Protein AF-A0A5C3L0K4-F1 (afdb_monomer_lite)

Sequence (265 aa):
MLDCTIPSRMCASTMFTLFGFDDRLPQAEHAFRRHDLRTFVDVILSESQLDTRIALASISLLNRYHLYLNRTMALPDLSHAFFAGFMLAAKIVCPRARVDWRSIGGRVLEGKNVSWLERGFLLDIRWDYDMLEIVQEVWAAYADAKRVKEEAEWEATRRYSKTSSNSSYSCDNMTDDECSQPLQARRPAVPLLHSPLQKSHSAFSRVTSRSSLREAYSRDAPNTDMESIEGCLGLVTSREPQDVPSRTLRKRVSRMFMRGHSQGH

Radius of gyration: 29.63 Å; chains: 1; bounding box: 95×78×61 Å

pLDDT: mean 71.78, std 21.03, range [34.5, 97.62]

Secondary structure (DSSP, 8-state):
---THHHHHHHHHHHHHHTT--TTS-HHHHHHHHHHHHHHHHHHHHHHT--HHHHHHHHHHHHHHHHHH-S---HHHHHHHHHHHHHHHHHHH-TT----HHHHHHHHSTT--HHHHHHHHHHHTTHHHHHHHHHHHHHHHHHHHHHHHHHHHHHHHHHHHHHGGG--------------------PPPPP------------------------S-------------------------TTSPPHHHHHHHHHHHHTTSS---

Structure (mmCIF, N/CA/C/O backbone):
data_AF-A0A5C3L0K4-F1
#
_entry.id   AF-A0A5C3L0K4-F1
#
loop_
_atom_site.group_PDB
_atom_site.id
_atom_site.type_symbol
_atom_site.label_atom_id
_atom_site.label_alt_id
_atom_site.label_comp_id
_atom_site.label_asym_id
_atom_site.label_entity_id
_atom_site.label_seq_id
_atom_site.pdbx_PDB_ins_code
_atom_site.Cartn_x
_atom_site.Cartn_y
_atom_site.Cartn_z
_atom_site.occupancy
_atom_site.B_iso_or_equiv
_atom_site.auth_seq_id
_atom_site.auth_comp_id
_atom_site.auth_asym_id
_atom_site.auth_atom_id
_atom_site.pdbx_PDB_model_num
ATOM 1 N N . MET A 1 1 ? -21.429 5.526 -0.027 1.00 46.72 1 MET A N 1
ATOM 2 C CA . MET A 1 1 ? -20.167 4.928 -0.508 1.00 46.72 1 MET A CA 1
ATOM 3 C C . MET A 1 1 ? -19.210 6.073 -0.759 1.00 46.72 1 MET A C 1
ATOM 5 O O . MET A 1 1 ? -19.522 6.907 -1.595 1.00 46.72 1 MET A O 1
ATOM 9 N N . LEU A 1 2 ? -18.142 6.197 0.031 1.00 51.38 2 LEU A N 1
ATOM 10 C CA . LEU A 1 2 ? -17.075 7.148 -0.287 1.00 51.38 2 LEU A CA 1
ATOM 11 C C . LEU A 1 2 ? -16.371 6.653 -1.550 1.00 51.38 2 LEU A C 1
ATOM 13 O O . LEU A 1 2 ? -16.152 5.452 -1.691 1.00 51.38 2 LEU A O 1
ATOM 17 N N . ASP A 1 3 ? -16.074 7.573 -2.457 1.00 64.75 3 ASP A N 1
ATOM 18 C CA . ASP A 1 3 ? -15.476 7.292 -3.755 1.00 64.75 3 ASP A CA 1
ATOM 19 C C . ASP A 1 3 ? -14.080 6.667 -3.556 1.00 64.75 3 ASP A C 1
ATOM 21 O O . ASP A 1 3 ? -13.106 7.355 -3.240 1.00 64.75 3 ASP A O 1
ATOM 25 N N . CYS A 1 4 ? -13.968 5.340 -3.695 1.00 62.44 4 CYS A N 1
ATOM 26 C CA . CYS A 1 4 ? -12.700 4.601 -3.571 1.00 62.44 4 CYS A CA 1
ATOM 27 C C . CYS A 1 4 ? -11.648 5.036 -4.611 1.00 62.44 4 CYS A C 1
ATOM 29 O O . CYS A 1 4 ? -10.487 4.646 -4.528 1.00 62.44 4 CYS A O 1
ATOM 31 N N . THR A 1 5 ? -12.049 5.869 -5.570 1.00 75.88 5 THR A N 1
ATOM 32 C CA . THR A 1 5 ? -11.264 6.329 -6.712 1.00 75.88 5 THR A CA 1
ATOM 33 C C . THR A 1 5 ? -10.166 7.333 -6.359 1.00 75.88 5 THR A C 1
ATOM 35 O O . THR A 1 5 ? -9.159 7.397 -7.066 1.00 75.88 5 THR A O 1
ATOM 38 N N . ILE A 1 6 ? -10.322 8.119 -5.287 1.00 80.94 6 ILE A N 1
ATOM 39 C CA . ILE A 1 6 ? -9.332 9.144 -4.911 1.00 80.94 6 ILE A CA 1
ATOM 40 C C . ILE A 1 6 ? -8.069 8.505 -4.310 1.00 80.94 6 ILE A C 1
ATOM 42 O O . ILE A 1 6 ? -6.975 8.788 -4.809 1.00 80.94 6 ILE A O 1
ATOM 46 N N . PRO A 1 7 ? -8.163 7.615 -3.299 1.00 77.69 7 PRO A N 1
ATOM 47 C CA . PRO A 1 7 ? -6.976 7.018 -2.694 1.00 77.69 7 PRO A CA 1
ATOM 48 C C . PRO A 1 7 ? -6.173 6.153 -3.666 1.00 77.69 7 PRO A C 1
ATOM 50 O O . PRO A 1 7 ? -4.944 6.204 -3.636 1.00 77.69 7 PRO A O 1
ATOM 53 N N . SER A 1 8 ? -6.832 5.403 -4.557 1.00 83.12 8 SER A N 1
ATOM 54 C CA . SER A 1 8 ? -6.128 4.577 -5.544 1.00 83.12 8 SER A CA 1
ATOM 55 C C . SER A 1 8 ? -5.386 5.415 -6.577 1.00 83.12 8 SER A C 1
ATOM 57 O O . SER A 1 8 ? -4.234 5.120 -6.895 1.00 83.12 8 SER A O 1
ATOM 59 N N . ARG A 1 9 ? -5.985 6.525 -7.029 1.00 85.94 9 ARG A N 1
ATOM 60 C CA . ARG A 1 9 ? -5.316 7.491 -7.909 1.00 85.94 9 ARG A CA 1
ATOM 61 C C . ARG A 1 9 ? -4.102 8.130 -7.238 1.00 85.94 9 ARG A C 1
ATOM 63 O O . ARG A 1 9 ? -3.064 8.254 -7.884 1.00 85.94 9 ARG A O 1
ATOM 70 N N . MET A 1 10 ? -4.222 8.526 -5.969 1.00 86.06 10 MET A N 1
ATOM 71 C CA . MET A 1 10 ? -3.099 9.088 -5.214 1.00 86.06 10 MET A CA 1
ATOM 72 C C . MET A 1 10 ? -1.973 8.067 -5.056 1.00 86.06 10 MET A C 1
ATOM 74 O O . MET A 1 10 ? -0.837 8.379 -5.397 1.00 86.06 10 MET A O 1
ATOM 78 N N . CYS A 1 11 ? -2.287 6.838 -4.633 1.00 85.81 11 CYS A N 1
ATOM 79 C CA . CYS A 1 11 ? -1.285 5.784 -4.471 1.00 85.81 11 CYS A CA 1
ATOM 80 C C . CYS A 1 11 ? -0.557 5.490 -5.781 1.00 85.81 11 CYS A C 1
ATOM 82 O O . CYS A 1 11 ? 0.670 5.526 -5.812 1.00 85.81 11 CYS A O 1
ATOM 84 N N . ALA A 1 12 ? -1.301 5.279 -6.873 1.00 86.50 12 ALA A N 1
ATOM 85 C CA . ALA A 1 12 ? -0.706 5.040 -8.180 1.00 86.50 12 ALA A CA 1
ATOM 86 C C . ALA A 1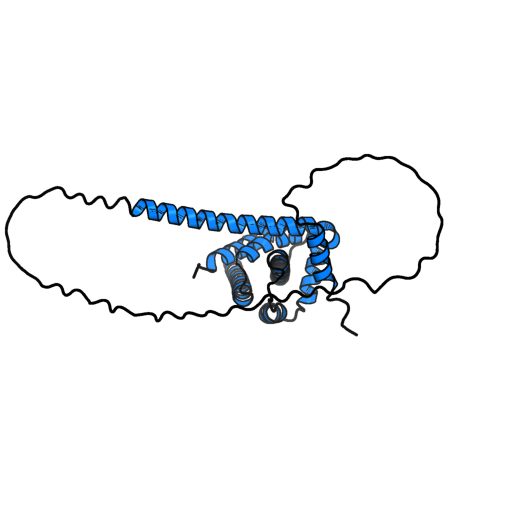 12 ? 0.205 6.207 -8.589 1.00 86.50 12 ALA A C 1
ATOM 88 O O . ALA A 1 12 ? 1.361 5.984 -8.937 1.00 86.50 12 ALA A O 1
ATOM 89 N N . SER A 1 13 ? -0.270 7.453 -8.476 1.00 87.50 13 SER A N 1
ATOM 90 C CA . SER A 1 13 ? 0.523 8.642 -8.814 1.00 87.50 13 SER A CA 1
ATOM 91 C C . SER A 1 13 ? 1.823 8.714 -8.016 1.00 87.50 13 SER A C 1
ATOM 93 O O . SER A 1 13 ? 2.880 8.933 -8.602 1.00 87.50 13 SER A O 1
ATOM 95 N N . THR A 1 14 ? 1.766 8.506 -6.699 1.00 87.62 14 THR A N 1
ATOM 96 C CA . THR A 1 14 ? 2.957 8.557 -5.847 1.00 87.62 14 THR A CA 1
ATOM 97 C C . THR A 1 14 ? 3.942 7.443 -6.183 1.00 87.62 14 THR A C 1
ATOM 99 O O . THR A 1 14 ? 5.143 7.688 -6.188 1.00 87.62 14 THR A O 1
ATOM 102 N N . MET A 1 15 ? 3.467 6.246 -6.533 1.00 85.81 15 MET A N 1
ATOM 103 C CA . MET A 1 15 ? 4.344 5.167 -6.993 1.00 85.81 15 MET A CA 1
ATOM 104 C C . MET A 1 15 ? 5.075 5.530 -8.290 1.00 85.81 15 MET A C 1
ATOM 106 O O . MET A 1 15 ? 6.279 5.313 -8.383 1.00 85.81 15 MET A O 1
ATOM 110 N N . PHE A 1 16 ? 4.393 6.129 -9.273 1.00 85.44 16 PHE A N 1
ATOM 111 C CA . PHE A 1 16 ? 5.064 6.585 -10.498 1.00 85.44 16 PHE A CA 1
ATOM 112 C C . PHE A 1 16 ? 6.149 7.624 -10.202 1.00 85.44 16 PHE A C 1
ATOM 114 O O . PHE A 1 16 ? 7.243 7.532 -10.759 1.00 85.44 16 PHE A O 1
ATOM 121 N N . THR A 1 17 ? 5.865 8.566 -9.298 1.00 88.12 17 THR A N 1
ATOM 122 C CA . THR A 1 17 ? 6.834 9.583 -8.875 1.00 88.12 17 THR A CA 1
ATOM 123 C C . THR A 1 17 ? 8.029 8.968 -8.147 1.00 88.12 17 THR A C 1
ATOM 125 O O . THR A 1 17 ? 9.163 9.303 -8.473 1.00 88.12 17 THR A O 1
ATOM 128 N N . LEU A 1 18 ? 7.797 8.052 -7.200 1.00 85.44 18 LEU A N 1
ATOM 129 C CA . LEU A 1 18 ? 8.864 7.424 -6.411 1.00 85.44 18 LEU A CA 1
ATOM 130 C C . LEU A 1 18 ? 9.825 6.603 -7.269 1.00 85.44 18 LEU A C 1
ATOM 132 O O . LEU A 1 18 ? 11.028 6.649 -7.054 1.00 85.44 18 LEU A O 1
ATOM 136 N N . PHE A 1 19 ? 9.310 5.859 -8.247 1.00 83.81 19 PHE A N 1
ATOM 137 C CA . PHE A 1 19 ? 10.135 4.954 -9.052 1.00 83.81 19 PHE A CA 1
ATOM 138 C C . PHE A 1 19 ? 10.669 5.584 -10.336 1.00 83.81 19 PHE A C 1
ATOM 140 O O . PHE A 1 19 ? 11.206 4.870 -11.181 1.00 83.81 19 PHE A O 1
ATOM 147 N N . GLY A 1 20 ? 10.550 6.909 -10.474 1.00 76.69 20 GLY A N 1
ATOM 148 C CA . GLY A 1 20 ? 11.145 7.642 -11.585 1.00 76.69 20 GLY A CA 1
ATOM 149 C C . GLY A 1 20 ? 10.687 7.106 -12.936 1.00 76.69 20 GLY A C 1
ATOM 150 O O . GLY A 1 20 ? 11.496 7.001 -13.857 1.00 76.69 20 GLY A O 1
ATOM 151 N N . PHE A 1 21 ? 9.408 6.730 -13.055 1.00 75.56 21 PHE A N 1
ATOM 152 C CA . PHE A 1 21 ? 8.797 6.473 -14.356 1.00 75.56 21 PHE A CA 1
ATOM 153 C C . PHE A 1 21 ? 8.704 7.813 -15.084 1.00 75.56 21 PHE A C 1
ATOM 155 O O . PHE A 1 21 ? 7.692 8.508 -15.042 1.00 75.56 21 PHE A O 1
ATOM 162 N N . ASP A 1 22 ? 9.843 8.171 -15.664 1.00 59.97 22 ASP A N 1
ATOM 163 C CA . ASP A 1 22 ? 10.188 9.460 -16.231 1.00 59.97 22 ASP A CA 1
ATOM 164 C C . ASP A 1 22 ? 9.160 9.855 -17.293 1.00 59.97 22 ASP A C 1
ATOM 166 O O . ASP A 1 22 ? 8.797 9.032 -18.138 1.00 59.97 22 ASP A O 1
ATOM 170 N N . ASP A 1 23 ? 8.728 11.118 -17.304 1.00 58.19 23 ASP A N 1
ATOM 171 C CA . ASP A 1 23 ? 7.750 11.681 -18.257 1.00 58.19 23 ASP A CA 1
ATOM 172 C C . ASP A 1 23 ? 8.222 11.603 -19.730 1.00 58.19 23 ASP A C 1
ATOM 174 O O . ASP A 1 23 ? 7.527 12.037 -20.646 1.00 58.19 23 ASP A O 1
ATOM 178 N N . ARG A 1 24 ? 9.405 11.025 -19.970 1.00 60.16 24 ARG A N 1
ATOM 179 C CA . ARG A 1 24 ? 10.024 10.804 -21.278 1.00 60.16 24 ARG A CA 1
ATOM 180 C C . ARG A 1 24 ? 9.480 9.605 -22.057 1.00 60.16 24 ARG A C 1
ATOM 182 O O . ARG A 1 24 ? 9.738 9.538 -23.257 1.00 60.16 24 ARG A O 1
ATOM 189 N N . LEU A 1 25 ? 8.765 8.659 -21.435 1.00 60.91 25 LEU A N 1
ATOM 190 C CA . LEU A 1 25 ? 8.046 7.646 -22.225 1.00 60.91 25 LEU A CA 1
ATOM 191 C C . LEU A 1 25 ? 6.885 8.309 -22.989 1.00 60.91 25 LEU A C 1
ATOM 193 O O . LEU A 1 25 ? 6.310 9.290 -22.509 1.00 60.91 25 LEU A O 1
ATOM 197 N N . PRO A 1 26 ? 6.505 7.782 -24.166 1.00 68.44 26 PRO A N 1
ATOM 198 C CA . PRO A 1 26 ? 5.354 8.284 -24.906 1.00 68.44 26 PRO A CA 1
ATOM 199 C C . PRO A 1 26 ? 4.115 8.357 -24.000 1.00 68.44 26 PRO A C 1
ATOM 201 O O . PRO A 1 26 ? 3.808 7.397 -23.290 1.00 68.44 26 PRO A O 1
ATOM 204 N N . GLN A 1 27 ? 3.374 9.474 -24.041 1.00 65.06 27 GLN A N 1
ATOM 205 C CA . GLN A 1 27 ? 2.196 9.702 -23.181 1.00 65.06 27 GLN A CA 1
ATOM 206 C C . GLN A 1 27 ? 1.193 8.532 -23.197 1.00 65.06 27 GLN A C 1
ATOM 208 O O . GLN A 1 27 ? 0.565 8.249 -22.177 1.00 65.06 27 GLN A O 1
ATOM 213 N N . ALA A 1 28 ? 1.069 7.830 -24.328 1.00 57.38 28 ALA A N 1
ATOM 214 C CA . ALA A 1 28 ? 0.193 6.670 -24.477 1.00 57.38 28 ALA A CA 1
ATOM 215 C C . ALA A 1 28 ? 0.634 5.459 -23.630 1.00 57.38 28 ALA A C 1
ATOM 217 O O . ALA A 1 28 ? -0.205 4.833 -22.982 1.00 57.38 28 ALA A O 1
ATOM 218 N N . GLU A 1 29 ? 1.935 5.155 -23.568 1.00 67.00 29 GLU A N 1
ATOM 219 C CA . GLU A 1 29 ? 2.449 4.047 -22.747 1.00 67.00 29 GLU A CA 1
ATOM 220 C C . GLU A 1 29 ? 2.323 4.351 -21.252 1.00 67.00 29 GLU A C 1
ATOM 222 O O . GLU A 1 29 ? 1.989 3.474 -20.455 1.00 67.00 29 GLU A O 1
ATOM 227 N N . HIS A 1 30 ? 2.528 5.613 -20.869 1.00 61.91 30 HIS A N 1
ATOM 228 C CA . HIS A 1 30 ? 2.320 6.071 -19.496 1.00 61.91 30 HIS A CA 1
ATOM 229 C C . HIS A 1 30 ? 0.865 5.975 -19.059 1.00 61.91 30 HIS A C 1
ATOM 231 O O . HIS A 1 30 ? 0.589 5.526 -17.948 1.00 61.91 30 HIS A O 1
ATOM 237 N N . ALA A 1 31 ? -0.071 6.388 -19.914 1.00 57.97 31 ALA A N 1
ATOM 238 C CA . ALA A 1 31 ? -1.495 6.315 -19.613 1.00 57.97 31 ALA A CA 1
ATOM 239 C C . ALA A 1 31 ? -1.955 4.863 -19.415 1.00 57.97 31 ALA A C 1
ATOM 241 O O . ALA A 1 31 ? -2.666 4.581 -18.450 1.00 57.97 31 ALA A O 1
ATOM 242 N N . PHE A 1 32 ? -1.486 3.949 -20.271 1.00 59.56 32 PHE A N 1
ATOM 243 C CA . PHE A 1 32 ? -1.771 2.520 -20.162 1.00 59.56 32 PHE A CA 1
ATOM 244 C C . PHE A 1 32 ? -1.235 1.939 -18.844 1.00 59.56 32 PHE A C 1
ATOM 246 O O . PHE A 1 32 ? -2.005 1.435 -18.030 1.00 59.56 32 PHE A O 1
ATOM 253 N N . ARG A 1 33 ? 0.055 2.145 -18.544 1.00 72.25 33 ARG A N 1
ATOM 254 C CA . ARG A 1 33 ? 0.672 1.653 -17.297 1.00 72.25 33 ARG A CA 1
ATOM 255 C C . ARG A 1 33 ? 0.027 2.246 -16.042 1.00 72.25 33 ARG A C 1
ATOM 257 O O . ARG A 1 33 ? -0.115 1.558 -15.032 1.00 72.25 33 ARG A O 1
ATOM 264 N N . ARG A 1 34 ? -0.369 3.525 -16.082 1.00 67.81 34 ARG A N 1
ATOM 265 C CA . ARG A 1 34 ? -1.085 4.190 -14.978 1.00 67.81 34 ARG A CA 1
ATOM 266 C C . ARG A 1 34 ? -2.457 3.583 -14.742 1.00 67.81 34 ARG A C 1
ATOM 268 O O . ARG A 1 34 ? -2.853 3.440 -13.585 1.00 67.81 34 ARG A O 1
ATOM 275 N N . HIS A 1 35 ? -3.169 3.238 -15.812 1.00 72.38 35 HIS A N 1
ATOM 276 C CA . HIS A 1 35 ? -4.447 2.555 -15.697 1.00 72.38 35 HIS A CA 1
ATOM 277 C C . HIS A 1 35 ? -4.266 1.176 -15.059 1.00 72.38 35 HIS A C 1
ATOM 279 O O . HIS A 1 35 ? -4.984 0.866 -14.109 1.00 72.38 35 HIS A O 1
ATOM 285 N N . ASP A 1 36 ? -3.277 0.405 -15.505 1.00 85.44 36 ASP A N 1
ATOM 286 C CA . ASP A 1 36 ? -3.019 -0.936 -14.978 1.00 85.44 36 ASP A CA 1
ATOM 287 C C . ASP A 1 36 ? -2.691 -0.905 -13.484 1.00 85.44 36 ASP A C 1
ATOM 289 O O . ASP A 1 36 ? -3.276 -1.651 -12.698 1.00 85.44 36 ASP A O 1
ATOM 293 N N . LEU A 1 37 ? -1.817 0.015 -13.057 1.00 86.88 37 LEU A N 1
ATOM 294 C CA . LEU A 1 37 ? -1.448 0.130 -11.647 1.00 86.88 37 LEU A CA 1
ATOM 295 C C . LEU A 1 37 ? -2.620 0.604 -10.781 1.00 86.88 37 LEU A C 1
ATOM 297 O O . LEU A 1 37 ? -2.802 0.129 -9.663 1.00 86.88 37 LEU A O 1
ATOM 301 N N . ARG A 1 38 ? -3.443 1.526 -11.286 1.00 89.44 38 ARG A N 1
ATOM 302 C CA . ARG A 1 38 ? -4.647 1.962 -10.573 1.00 89.44 38 ARG A CA 1
ATOM 303 C C . ARG A 1 38 ? -5.630 0.808 -10.400 1.00 89.44 38 ARG A C 1
ATOM 305 O O . ARG A 1 38 ? -6.080 0.573 -9.283 1.00 89.44 38 ARG A O 1
ATOM 312 N N . THR A 1 39 ? -5.920 0.078 -11.476 1.00 90.56 39 THR A N 1
ATOM 313 C CA . THR A 1 39 ? -6.798 -1.096 -11.438 1.00 90.56 39 THR A CA 1
ATOM 314 C C . THR A 1 39 ? -6.252 -2.149 -10.479 1.00 90.56 39 THR A C 1
ATOM 316 O O . THR A 1 39 ? -7.007 -2.704 -9.687 1.00 90.56 39 THR A O 1
ATOM 319 N N . PHE A 1 40 ? -4.938 -2.364 -10.467 1.00 90.75 40 PHE A N 1
ATOM 320 C CA . PHE A 1 40 ? -4.273 -3.245 -9.512 1.00 90.75 40 PHE A CA 1
ATOM 321 C C . PHE A 1 40 ? -4.504 -2.820 -8.051 1.00 90.75 40 PHE A C 1
ATOM 323 O O . PHE A 1 40 ? -4.894 -3.646 -7.225 1.00 90.75 40 PHE A O 1
ATOM 330 N N . VAL A 1 41 ? -4.342 -1.531 -7.728 1.00 92.00 41 VAL A N 1
ATOM 331 C CA . VAL A 1 41 ? -4.622 -0.996 -6.382 1.00 92.00 41 VAL A CA 1
ATOM 332 C C . VAL A 1 41 ? -6.104 -1.145 -6.019 1.00 92.00 41 VAL A C 1
ATOM 334 O O . VAL A 1 41 ? -6.420 -1.558 -4.902 1.00 92.00 41 VAL A O 1
ATOM 337 N N . ASP A 1 42 ? -7.013 -0.854 -6.952 1.00 92.00 42 ASP A N 1
ATOM 338 C CA . ASP A 1 42 ? -8.461 -0.984 -6.748 1.00 92.00 42 ASP A CA 1
ATOM 339 C C . ASP A 1 42 ? -8.865 -2.444 -6.459 1.00 92.00 42 ASP A C 1
ATOM 341 O O . ASP A 1 42 ? -9.660 -2.703 -5.549 1.00 92.00 42 ASP A O 1
ATOM 345 N N . VAL A 1 43 ? -8.277 -3.417 -7.166 1.00 92.88 43 VAL A N 1
ATOM 346 C CA . VAL A 1 43 ? -8.496 -4.852 -6.909 1.00 92.88 43 VAL A CA 1
ATOM 347 C C . VAL A 1 43 ? -7.990 -5.237 -5.518 1.00 92.88 43 VAL A C 1
ATOM 349 O O . VAL A 1 43 ? -8.711 -5.874 -4.757 1.00 92.88 43 VAL A O 1
ATOM 352 N N . ILE A 1 44 ? -6.787 -4.810 -5.125 1.00 94.62 44 ILE A N 1
ATOM 353 C CA . ILE A 1 44 ? -6.249 -5.122 -3.790 1.00 94.62 44 ILE A CA 1
ATOM 354 C C . ILE A 1 44 ? -7.139 -4.541 -2.683 1.00 94.62 44 ILE A C 1
ATOM 356 O O . ILE A 1 44 ? -7.431 -5.224 -1.699 1.00 94.62 44 ILE A O 1
ATOM 360 N N . LEU A 1 45 ? -7.584 -3.292 -2.827 1.00 93.94 45 LEU A N 1
ATOM 361 C CA . LEU A 1 45 ? -8.428 -2.622 -1.837 1.00 93.94 45 LEU A CA 1
ATOM 362 C C . LEU A 1 45 ? -9.809 -3.274 -1.714 1.00 93.94 45 LEU A C 1
ATOM 364 O O . LEU A 1 45 ? -10.260 -3.540 -0.600 1.00 93.94 45 LEU A O 1
ATOM 368 N N . SER A 1 46 ? -10.460 -3.558 -2.844 1.00 94.06 46 SER A N 1
ATOM 369 C CA . SER A 1 46 ? -11.788 -4.184 -2.862 1.00 94.06 46 SER A CA 1
ATOM 370 C C . SER A 1 46 ? -11.767 -5.597 -2.277 1.00 94.06 46 SER A C 1
ATOM 372 O O . SER A 1 46 ? -12.618 -5.936 -1.456 1.00 94.06 46 SER A O 1
ATOM 374 N N . GLU A 1 47 ? -10.758 -6.394 -2.621 1.00 94.88 47 GLU A N 1
ATOM 375 C CA . GLU A 1 47 ? -10.654 -7.788 -2.187 1.00 94.88 47 GLU A CA 1
ATOM 376 C C . GLU A 1 47 ? -10.169 -7.941 -0.745 1.00 94.88 47 GLU A C 1
ATOM 378 O O . GLU A 1 47 ? -10.587 -8.856 -0.036 1.00 94.88 47 GLU A O 1
ATOM 383 N N . SER A 1 48 ? -9.298 -7.044 -0.277 1.00 95.56 48 SER A N 1
ATOM 384 C CA . SER A 1 48 ? -8.826 -7.077 1.112 1.00 95.56 48 SER A CA 1
ATOM 385 C C . SER A 1 48 ? -9.850 -6.523 2.106 1.00 95.56 48 SER A C 1
ATOM 387 O O . SER A 1 48 ? -9.741 -6.810 3.299 1.00 95.56 48 SER A O 1
ATOM 389 N N . GLN A 1 49 ? -10.831 -5.740 1.632 1.00 94.88 49 GLN A N 1
ATOM 390 C CA . GLN A 1 49 ? -11.806 -5.005 2.455 1.00 94.88 49 GLN A CA 1
ATOM 391 C C . GLN A 1 49 ? -11.138 -4.134 3.530 1.00 94.88 49 GLN A C 1
ATOM 393 O O . GLN A 1 49 ? -11.700 -3.866 4.595 1.00 94.88 49 GLN A O 1
ATOM 398 N N . LEU A 1 50 ? -9.900 -3.721 3.266 1.00 93.06 50 LEU A N 1
ATOM 399 C CA . LEU A 1 50 ? -9.114 -2.916 4.175 1.00 93.06 50 LEU A CA 1
ATOM 400 C C . LEU A 1 50 ? -9.348 -1.430 3.942 1.00 93.06 50 LEU A C 1
ATOM 402 O O . LEU A 1 50 ? -9.826 -0.981 2.901 1.00 93.06 50 LEU A O 1
ATOM 406 N N . ASP A 1 51 ? -8.968 -0.652 4.947 1.00 91.25 51 ASP A N 1
ATOM 407 C CA . ASP A 1 51 ? -9.039 0.792 4.868 1.00 91.25 51 ASP A CA 1
ATOM 408 C C . ASP A 1 51 ? -8.082 1.334 3.798 1.00 91.25 51 ASP A C 1
ATOM 410 O O . ASP A 1 51 ? -6.897 0.997 3.778 1.00 91.25 51 ASP A O 1
ATOM 414 N N . THR A 1 52 ? -8.567 2.240 2.949 1.00 90.12 52 THR A N 1
ATOM 415 C CA . THR A 1 52 ? -7.763 2.890 1.906 1.00 90.12 52 THR A CA 1
ATOM 416 C C . THR A 1 52 ? -6.550 3.638 2.464 1.00 90.12 52 THR A C 1
ATOM 418 O O . THR A 1 52 ? -5.558 3.821 1.765 1.00 90.12 52 THR A O 1
ATOM 421 N N . ARG A 1 53 ? -6.584 4.044 3.739 1.00 90.38 53 ARG A N 1
ATOM 422 C CA . ARG A 1 53 ? -5.450 4.659 4.448 1.00 90.38 53 ARG A CA 1
ATOM 423 C C . ARG A 1 53 ? -4.260 3.708 4.597 1.00 90.38 53 ARG A C 1
ATOM 425 O O . ARG A 1 53 ? -3.128 4.171 4.686 1.00 90.38 53 ARG A O 1
ATOM 432 N N . ILE A 1 54 ? -4.488 2.394 4.573 1.00 93.38 54 ILE A N 1
ATOM 433 C CA . ILE A 1 54 ? -3.410 1.394 4.566 1.00 93.38 54 ILE A CA 1
ATOM 434 C C . ILE A 1 54 ? -2.632 1.453 3.247 1.00 93.38 54 ILE A C 1
ATOM 436 O O . ILE A 1 54 ? -1.415 1.288 3.262 1.00 93.38 54 ILE A O 1
ATOM 440 N N . ALA A 1 55 ? -3.290 1.780 2.127 1.00 92.00 55 ALA A N 1
ATOM 441 C CA . ALA A 1 55 ? -2.593 1.989 0.858 1.00 92.00 55 ALA A CA 1
ATOM 442 C C . ALA A 1 55 ? -1.631 3.175 0.943 1.00 92.00 55 ALA A C 1
ATOM 444 O O . ALA A 1 55 ? -0.479 3.055 0.539 1.00 92.00 55 ALA A O 1
ATOM 445 N N . LEU A 1 56 ? -2.050 4.278 1.566 1.00 88.75 56 LEU A N 1
ATOM 446 C CA . LEU A 1 56 ? -1.172 5.427 1.794 1.00 88.75 56 LEU A CA 1
ATOM 447 C C . LEU A 1 56 ? -0.018 5.079 2.742 1.00 88.75 56 LEU A C 1
ATOM 449 O O . LEU A 1 56 ? 1.125 5.424 2.464 1.00 88.75 56 LEU A O 1
ATOM 453 N N . ALA A 1 57 ? -0.284 4.327 3.812 1.00 91.50 57 ALA A N 1
ATOM 454 C CA . ALA A 1 57 ? 0.767 3.873 4.721 1.00 91.50 57 ALA A CA 1
ATOM 455 C C . ALA A 1 57 ? 1.768 2.920 4.036 1.00 91.50 57 ALA A C 1
ATOM 457 O O . ALA A 1 57 ? 2.944 2.912 4.376 1.00 91.50 57 ALA A O 1
ATOM 458 N N . SER A 1 58 ? 1.340 2.150 3.032 1.00 95.75 58 SER A N 1
ATOM 459 C CA . SER A 1 58 ? 2.242 1.284 2.260 1.00 95.75 58 SER A CA 1
ATOM 460 C C . SER A 1 58 ? 3.255 2.058 1.406 1.00 95.75 58 SER A C 1
ATOM 462 O O . SER A 1 58 ? 4.321 1.532 1.089 1.00 95.75 58 SER A O 1
ATOM 464 N N . ILE A 1 59 ? 2.973 3.327 1.087 1.00 93.56 59 ILE A N 1
ATOM 465 C CA . ILE A 1 59 ? 3.889 4.192 0.335 1.00 93.56 59 ILE A CA 1
ATOM 466 C C . ILE A 1 59 ? 5.165 4.465 1.138 1.00 93.56 59 ILE A C 1
ATOM 468 O O . ILE A 1 59 ? 6.240 4.515 0.545 1.00 93.56 59 ILE A O 1
ATOM 472 N N . SER A 1 60 ? 5.095 4.594 2.471 1.00 93.62 60 SER A N 1
ATOM 473 C CA . SER A 1 60 ? 6.304 4.804 3.285 1.00 93.62 60 SER A CA 1
ATOM 474 C C . SER A 1 60 ? 7.242 3.595 3.218 1.00 93.62 60 SER A C 1
ATOM 476 O O . SER A 1 60 ? 8.451 3.755 3.056 1.00 93.62 60 SER A O 1
ATOM 478 N N . LEU A 1 61 ? 6.678 2.381 3.223 1.00 95.00 61 LEU A N 1
ATOM 479 C CA . LEU A 1 61 ? 7.431 1.143 3.021 1.00 95.00 61 LEU A CA 1
ATOM 480 C C . LEU A 1 61 ? 8.058 1.076 1.631 1.00 95.00 61 LEU A C 1
ATOM 482 O O . LEU A 1 61 ? 9.205 0.660 1.503 1.00 95.00 61 LEU A O 1
ATOM 486 N N . LEU A 1 62 ? 7.335 1.505 0.596 1.00 94.50 62 LEU A N 1
ATOM 487 C CA . LEU A 1 62 ? 7.872 1.569 -0.761 1.00 94.50 62 LEU A CA 1
ATOM 488 C C . LEU A 1 62 ? 8.970 2.614 -0.927 1.00 94.50 62 LEU A C 1
ATOM 490 O O . LEU A 1 62 ? 9.931 2.365 -1.648 1.00 94.50 62 LEU A O 1
ATOM 494 N N . ASN A 1 63 ? 8.854 3.759 -0.260 1.00 92.50 63 ASN A N 1
ATOM 495 C CA . ASN A 1 63 ? 9.910 4.761 -0.254 1.00 92.50 63 ASN A CA 1
ATOM 496 C C . ASN A 1 63 ? 11.181 4.187 0.386 1.00 92.50 63 ASN A C 1
ATOM 498 O O . ASN A 1 63 ? 12.258 4.269 -0.196 1.00 92.50 63 ASN A O 1
ATOM 502 N N . ARG A 1 64 ? 11.048 3.508 1.533 1.00 92.62 64 ARG A N 1
ATOM 503 C CA . ARG A 1 64 ? 12.169 2.804 2.169 1.00 92.62 64 ARG A CA 1
ATOM 504 C C . ARG A 1 64 ? 12.754 1.723 1.253 1.00 92.62 64 ARG A C 1
ATOM 506 O O . ARG A 1 64 ? 13.967 1.646 1.097 1.00 92.62 64 ARG A O 1
ATOM 513 N N . TYR A 1 65 ? 11.898 0.931 0.610 1.00 93.62 65 TYR A N 1
ATOM 514 C CA . TYR A 1 65 ? 12.308 -0.070 -0.375 1.00 93.62 65 TYR A CA 1
ATOM 515 C C . TYR A 1 65 ? 13.131 0.554 -1.510 1.00 93.62 65 TYR A C 1
ATOM 517 O O . TYR A 1 65 ? 14.208 0.062 -1.835 1.00 93.62 65 TYR A O 1
ATOM 525 N N . HIS A 1 66 ? 12.665 1.674 -2.069 1.00 91.38 66 HIS A N 1
ATOM 526 C CA . HIS A 1 66 ? 13.359 2.403 -3.126 1.00 91.38 66 HIS A CA 1
ATOM 527 C C . HIS A 1 66 ? 14.742 2.904 -2.682 1.00 91.38 66 HIS A C 1
ATOM 529 O O . HIS A 1 66 ? 15.712 2.734 -3.420 1.00 91.38 66 HIS A O 1
ATOM 535 N N . LEU A 1 67 ? 14.847 3.446 -1.463 1.00 90.19 67 LEU A N 1
ATOM 536 C CA . LEU A 1 67 ? 16.106 3.946 -0.902 1.00 90.19 67 LEU A CA 1
ATOM 537 C C . LEU A 1 67 ? 17.174 2.853 -0.741 1.00 90.19 67 LEU A C 1
ATOM 539 O O . LEU A 1 67 ? 18.356 3.141 -0.905 1.00 90.19 67 LEU A O 1
ATOM 543 N N . TYR A 1 68 ? 16.789 1.611 -0.434 1.00 89.94 68 TYR A N 1
ATOM 544 C CA . TYR A 1 68 ? 17.755 0.518 -0.258 1.00 89.94 68 TYR A CA 1
ATOM 545 C C . TYR A 1 68 ? 18.085 -0.238 -1.542 1.00 89.94 68 TYR A C 1
ATOM 547 O O . TYR A 1 68 ? 19.176 -0.796 -1.657 1.00 89.94 68 TYR A O 1
ATOM 555 N N . LEU A 1 69 ? 17.175 -0.262 -2.518 1.00 86.31 69 LEU A N 1
ATOM 556 C CA . LEU A 1 69 ? 17.364 -1.054 -3.730 1.00 86.31 69 LEU A CA 1
ATOM 557 C C . LEU A 1 69 ? 18.495 -0.517 -4.627 1.00 86.31 69 LEU A C 1
ATOM 559 O O . LEU A 1 69 ? 19.061 -1.291 -5.397 1.00 86.31 69 LEU A O 1
ATOM 563 N N . ASN A 1 70 ? 18.807 0.787 -4.557 1.00 80.75 70 ASN A N 1
ATOM 564 C CA . ASN A 1 70 ? 19.849 1.468 -5.348 1.00 80.75 70 ASN A CA 1
ATOM 565 C C . ASN A 1 70 ? 19.849 1.116 -6.857 1.00 80.75 70 ASN A C 1
ATOM 567 O O . ASN A 1 70 ? 20.890 1.152 -7.513 1.00 80.75 70 ASN A O 1
ATOM 571 N N . ARG A 1 71 ? 18.694 0.753 -7.429 1.00 80.06 71 ARG A N 1
ATOM 572 C CA . ARG A 1 71 ? 18.551 0.363 -8.842 1.00 80.06 71 ARG A CA 1
ATOM 573 C C . ARG A 1 71 ? 17.188 0.759 -9.395 1.00 80.06 71 ARG A C 1
ATOM 575 O O . ARG A 1 71 ? 16.210 0.868 -8.653 1.00 80.06 71 ARG A O 1
ATOM 582 N N . THR A 1 72 ? 17.121 0.919 -10.713 1.00 79.44 72 THR A N 1
ATOM 583 C CA . THR A 1 72 ? 15.859 1.081 -11.440 1.00 79.44 72 THR A CA 1
ATOM 584 C C . THR A 1 72 ? 15.055 -0.216 -11.393 1.00 79.44 72 THR A C 1
ATOM 586 O O . THR A 1 72 ? 15.608 -1.317 -11.412 1.00 79.44 72 THR A O 1
ATOM 589 N N . MET A 1 73 ? 13.734 -0.089 -11.292 1.00 80.69 73 MET A N 1
ATOM 590 C CA . MET A 1 73 ? 12.833 -1.220 -11.096 1.00 80.69 73 MET A CA 1
ATOM 591 C C . MET A 1 73 ? 11.966 -1.429 -12.330 1.00 80.69 73 MET A C 1
ATOM 593 O O . MET A 1 73 ? 11.403 -0.477 -12.872 1.00 80.69 73 MET A O 1
ATOM 597 N N . ALA A 1 74 ? 11.839 -2.680 -12.770 1.00 81.50 74 ALA A N 1
ATOM 598 C CA . ALA A 1 74 ? 10.884 -3.026 -13.810 1.00 81.50 74 ALA A CA 1
ATOM 599 C C . ALA A 1 74 ? 9.448 -2.929 -13.265 1.00 81.50 74 ALA A C 1
ATOM 601 O O . ALA A 1 74 ? 9.198 -3.164 -12.083 1.00 81.50 74 ALA A O 1
ATOM 602 N N . LEU A 1 75 ? 8.478 -2.623 -14.131 1.00 76.12 75 LEU A N 1
ATOM 603 C CA . LEU A 1 75 ? 7.073 -2.479 -13.726 1.00 76.12 75 LEU A CA 1
ATOM 604 C C . LEU A 1 75 ? 6.498 -3.724 -13.009 1.00 76.12 75 LEU A C 1
ATOM 606 O O . LEU A 1 75 ? 5.836 -3.540 -11.989 1.00 76.12 75 LEU A O 1
ATOM 610 N N . PRO A 1 76 ? 6.765 -4.975 -13.445 1.00 82.25 76 PRO A N 1
ATOM 611 C CA . PRO A 1 76 ? 6.297 -6.153 -12.712 1.00 82.25 76 PRO A CA 1
ATOM 612 C C . PRO A 1 76 ? 6.849 -6.208 -11.286 1.00 82.25 76 PRO A C 1
ATOM 614 O O . PRO A 1 76 ? 6.140 -6.579 -10.355 1.00 82.25 76 PRO A O 1
ATOM 617 N N . ASP A 1 77 ? 8.105 -5.809 -11.091 1.00 88.56 77 ASP A N 1
ATOM 618 C CA . ASP A 1 77 ? 8.736 -5.781 -9.772 1.00 88.56 77 ASP A CA 1
ATOM 619 C C . ASP A 1 77 ? 8.139 -4.690 -8.883 1.00 88.56 77 ASP A C 1
ATOM 621 O O . ASP A 1 77 ? 7.993 -4.909 -7.682 1.00 88.56 77 ASP A O 1
ATOM 625 N N . LEU A 1 78 ? 7.682 -3.577 -9.467 1.00 89.25 78 LEU A N 1
ATOM 626 C CA . LEU A 1 78 ? 6.948 -2.547 -8.736 1.00 89.25 78 LEU A CA 1
ATOM 627 C C . LEU A 1 78 ? 5.603 -3.064 -8.213 1.00 89.25 78 LEU A C 1
ATOM 629 O O . LEU A 1 78 ? 5.284 -2.854 -7.042 1.00 89.25 78 LEU A O 1
ATOM 633 N N . SER A 1 79 ? 4.826 -3.769 -9.038 1.00 91.25 79 SER A N 1
ATOM 634 C CA . SER A 1 79 ? 3.558 -4.370 -8.597 1.00 91.25 79 SER A CA 1
ATOM 635 C C . SER A 1 79 ? 3.785 -5.390 -7.476 1.00 91.25 79 SER A C 1
ATOM 637 O O . SER A 1 79 ? 3.067 -5.386 -6.474 1.00 91.25 79 SER A O 1
ATOM 639 N N . HIS A 1 80 ? 4.832 -6.215 -7.589 1.00 93.31 80 HIS A N 1
ATOM 640 C CA . HIS A 1 80 ? 5.240 -7.144 -6.532 1.00 93.31 80 HIS A CA 1
ATOM 641 C C . HIS A 1 80 ? 5.627 -6.420 -5.234 1.00 93.31 80 HIS A C 1
ATOM 643 O O . HIS A 1 80 ? 5.150 -6.793 -4.160 1.00 93.31 80 HIS A O 1
ATOM 649 N N . ALA A 1 81 ? 6.465 -5.384 -5.330 1.00 94.25 81 ALA A N 1
ATOM 650 C CA . ALA A 1 81 ? 6.915 -4.600 -4.187 1.00 94.25 81 ALA A CA 1
ATOM 651 C C . ALA A 1 81 ? 5.742 -3.892 -3.501 1.00 94.25 81 ALA A C 1
ATOM 653 O O . ALA A 1 81 ? 5.639 -3.922 -2.277 1.00 94.25 81 ALA A O 1
ATOM 654 N N . PHE A 1 82 ? 4.813 -3.314 -4.271 1.00 94.81 82 PHE A N 1
ATOM 655 C CA . PHE A 1 82 ? 3.617 -2.685 -3.711 1.00 94.81 82 PHE A CA 1
ATOM 656 C C . PHE A 1 82 ? 2.732 -3.688 -3.001 1.00 94.81 82 PHE A C 1
ATOM 658 O O . PHE A 1 82 ? 2.311 -3.429 -1.881 1.00 94.81 82 PHE A O 1
ATOM 665 N N . PHE A 1 83 ? 2.465 -4.842 -3.612 1.00 96.19 83 PHE A N 1
ATOM 666 C CA . PHE A 1 83 ? 1.644 -5.866 -2.977 1.00 96.19 83 PHE A CA 1
ATOM 667 C C . PHE A 1 83 ? 2.242 -6.322 -1.640 1.00 96.19 83 PHE A C 1
ATOM 669 O O . PHE A 1 83 ? 1.530 -6.414 -0.637 1.00 96.19 83 PHE A O 1
ATOM 676 N N . ALA A 1 84 ? 3.557 -6.556 -1.604 1.00 96.94 84 ALA A N 1
ATOM 677 C CA . ALA A 1 84 ? 4.260 -6.939 -0.385 1.00 96.94 84 ALA A CA 1
ATOM 678 C C . ALA A 1 84 ? 4.248 -5.817 0.669 1.00 96.94 84 ALA A C 1
ATOM 680 O O . ALA A 1 84 ? 3.921 -6.073 1.831 1.00 96.94 84 ALA A O 1
ATOM 681 N N . GLY A 1 85 ? 4.515 -4.573 0.263 1.00 96.94 85 GLY A N 1
ATOM 682 C CA . GLY A 1 85 ? 4.439 -3.398 1.130 1.00 96.94 85 GLY A CA 1
ATOM 683 C C . GLY A 1 85 ? 3.033 -3.168 1.688 1.00 96.94 85 GLY A C 1
ATOM 684 O O . GLY A 1 85 ? 2.872 -2.938 2.884 1.00 96.94 85 GLY A O 1
ATOM 685 N N . PHE A 1 86 ? 1.996 -3.310 0.864 1.00 96.75 86 PHE A N 1
ATOM 686 C CA . PHE A 1 86 ? 0.599 -3.179 1.275 1.00 96.75 86 PHE A CA 1
ATOM 687 C C . PHE A 1 86 ? 0.202 -4.248 2.293 1.00 96.75 86 PHE A C 1
ATOM 689 O O . PHE A 1 86 ? -0.362 -3.933 3.343 1.00 96.75 86 PHE A O 1
ATOM 696 N N . MET A 1 87 ? 0.551 -5.508 2.029 1.00 97.62 87 MET A N 1
ATOM 697 C CA . MET A 1 87 ? 0.329 -6.607 2.966 1.00 97.62 87 MET A CA 1
ATOM 698 C C . MET A 1 87 ? 1.043 -6.365 4.303 1.00 97.62 87 MET A C 1
ATOM 700 O O . MET A 1 87 ? 0.455 -6.592 5.364 1.00 97.62 87 MET A O 1
ATOM 704 N N . LEU A 1 88 ? 2.292 -5.896 4.276 1.00 97.44 88 LEU A N 1
ATOM 705 C CA . LEU A 1 88 ? 3.050 -5.609 5.490 1.00 97.44 88 LEU A CA 1
ATOM 706 C C . LEU A 1 88 ? 2.436 -4.440 6.276 1.00 97.44 88 LEU A C 1
ATOM 708 O O . LEU A 1 88 ? 2.203 -4.573 7.479 1.00 97.44 88 LEU A O 1
ATOM 712 N N . ALA A 1 89 ? 2.087 -3.338 5.605 1.00 97.19 89 ALA A N 1
ATOM 713 C CA . ALA A 1 89 ? 1.387 -2.209 6.217 1.00 97.19 89 ALA A CA 1
ATOM 714 C C . ALA A 1 89 ? 0.069 -2.652 6.868 1.00 97.19 89 ALA A C 1
ATOM 716 O O . ALA A 1 89 ? -0.214 -2.299 8.014 1.00 97.19 89 ALA A O 1
ATOM 717 N N . ALA A 1 90 ? -0.704 -3.504 6.189 1.00 97.31 90 ALA A N 1
ATOM 718 C CA . ALA A 1 90 ? -1.935 -4.068 6.727 1.00 97.31 90 ALA A CA 1
ATOM 719 C C . ALA A 1 90 ? -1.701 -4.891 8.000 1.00 97.31 90 ALA A C 1
ATOM 721 O O . ALA A 1 90 ? -2.454 -4.757 8.963 1.00 97.31 90 ALA A O 1
ATOM 722 N N . LYS A 1 91 ? -0.645 -5.712 8.045 1.00 96.38 91 LYS A N 1
ATOM 723 C CA . LYS A 1 91 ? -0.290 -6.495 9.240 1.00 96.38 91 LYS A CA 1
ATOM 724 C C . LYS A 1 91 ? 0.168 -5.612 10.405 1.00 96.38 91 LYS A C 1
ATOM 726 O O . LYS A 1 91 ? -0.087 -5.966 11.556 1.00 96.38 91 LYS A O 1
ATOM 731 N N . ILE A 1 92 ? 0.807 -4.476 10.126 1.00 95.50 92 ILE A N 1
ATOM 732 C CA . ILE A 1 92 ? 1.251 -3.508 11.142 1.00 95.50 92 ILE A CA 1
ATOM 733 C C . ILE A 1 92 ? 0.063 -2.728 11.722 1.00 95.50 92 ILE A C 1
ATOM 735 O O . ILE A 1 92 ? -0.080 -2.646 12.944 1.00 95.50 92 ILE A O 1
ATOM 739 N N . VAL A 1 93 ? -0.792 -2.171 10.859 1.00 95.19 93 VAL A N 1
ATOM 740 C CA . VAL A 1 93 ? -1.917 -1.304 11.255 1.00 95.19 93 VAL A CA 1
ATOM 741 C C . VAL A 1 93 ? -3.107 -2.125 11.761 1.00 95.19 93 VAL A C 1
ATOM 743 O O . VAL A 1 93 ? -3.741 -1.784 12.760 1.00 95.19 93 VAL A O 1
ATOM 746 N N . CYS A 1 94 ? -3.405 -3.243 11.099 1.00 95.44 94 CYS A N 1
ATOM 747 C CA . CYS A 1 94 ? -4.552 -4.104 11.374 1.00 95.44 94 CYS A CA 1
ATOM 748 C C . CYS A 1 94 ? -4.125 -5.563 11.637 1.00 95.44 94 CYS A C 1
ATOM 750 O O . CYS A 1 94 ? -4.570 -6.472 10.938 1.00 95.44 94 CYS A O 1
ATOM 752 N N . PRO A 1 95 ? -3.353 -5.854 12.704 1.00 93.19 95 PRO A N 1
ATOM 753 C CA . PRO A 1 95 ? -2.806 -7.194 12.972 1.00 93.19 95 PRO A CA 1
ATOM 754 C C . PRO A 1 95 ? -3.860 -8.290 13.210 1.00 93.19 95 PRO A C 1
ATOM 756 O O . PRO A 1 95 ? -3.530 -9.471 13.282 1.00 93.19 95 PRO A O 1
ATOM 759 N N . ARG A 1 96 ? -5.129 -7.910 13.401 1.00 92.94 96 ARG A N 1
ATOM 760 C CA . ARG A 1 96 ? -6.257 -8.836 13.583 1.00 92.94 96 ARG A CA 1
ATOM 761 C C . ARG A 1 96 ? -7.051 -9.081 12.301 1.00 92.94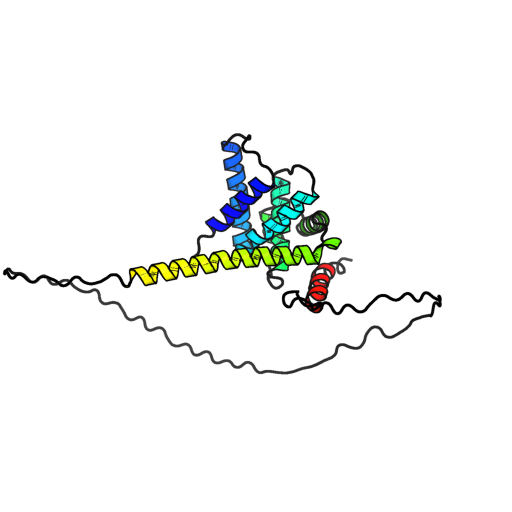 96 ARG A C 1
ATOM 763 O O . ARG A 1 96 ? -7.921 -9.950 12.314 1.00 92.94 96 ARG A O 1
ATOM 770 N N . ALA A 1 97 ? -6.793 -8.321 11.237 1.00 92.75 97 ALA A N 1
ATOM 771 C CA . ALA A 1 97 ? -7.467 -8.510 9.964 1.00 92.75 97 ALA A CA 1
ATOM 772 C C . ALA A 1 97 ? -7.073 -9.869 9.375 1.00 92.75 97 ALA A C 1
ATOM 774 O O . ALA A 1 97 ? -5.895 -10.219 9.302 1.00 92.75 97 ALA A O 1
ATOM 775 N N . ARG A 1 98 ? -8.078 -10.650 8.978 1.00 93.81 98 ARG A N 1
ATOM 776 C CA . ARG A 1 98 ? -7.889 -11.940 8.314 1.00 93.81 98 ARG A CA 1
ATOM 777 C C . ARG A 1 98 ? -8.098 -11.737 6.824 1.00 93.81 98 ARG A C 1
ATOM 779 O O . ARG A 1 98 ? -9.214 -11.865 6.341 1.00 93.81 98 ARG A O 1
ATOM 786 N N . VAL A 1 99 ? -7.027 -11.378 6.131 1.00 96.19 99 VAL A N 1
ATOM 787 C CA . VAL A 1 99 ? -7.033 -11.209 4.676 1.00 96.19 99 VAL A CA 1
ATOM 788 C C . VAL A 1 99 ? -6.399 -12.441 4.041 1.00 96.19 99 VAL A C 1
ATOM 790 O O . VAL A 1 99 ? -5.307 -12.853 4.442 1.00 96.19 99 VAL A O 1
ATOM 793 N N . ASP A 1 100 ? -7.077 -13.032 3.057 1.00 96.19 100 ASP A N 1
ATOM 794 C CA . ASP A 1 100 ? -6.536 -14.144 2.274 1.00 96.19 100 ASP A CA 1
ATOM 795 C C . ASP A 1 100 ? -5.585 -13.625 1.187 1.00 96.19 100 ASP A C 1
ATOM 797 O O . ASP A 1 100 ? -5.901 -13.556 -0.002 1.00 96.19 100 ASP A O 1
ATOM 801 N N . TRP A 1 101 ? -4.382 -13.247 1.618 1.00 95.94 101 TRP A N 1
ATOM 802 C CA . TRP A 1 101 ? -3.348 -12.717 0.732 1.00 95.94 101 TRP A CA 1
ATOM 803 C C . TRP A 1 101 ? -2.956 -13.688 -0.381 1.00 95.94 101 TRP A C 1
ATOM 805 O O . TRP A 1 101 ? -2.534 -13.239 -1.442 1.00 95.94 101 TRP A O 1
ATOM 815 N N . ARG A 1 102 ? -3.105 -15.005 -0.171 1.00 95.06 102 ARG A N 1
ATOM 816 C CA . ARG A 1 102 ? -2.796 -16.011 -1.193 1.00 95.06 102 ARG A CA 1
ATOM 817 C C . ARG A 1 102 ? -3.803 -15.944 -2.338 1.00 95.06 102 ARG A C 1
ATOM 819 O O . ARG A 1 102 ? -3.385 -15.946 -3.490 1.00 95.06 102 ARG A O 1
ATOM 826 N N . SER A 1 103 ? -5.093 -15.842 -2.023 1.00 94.12 103 SER A N 1
ATOM 827 C CA . SER A 1 103 ? -6.153 -15.688 -3.027 1.00 94.12 103 SER A CA 1
ATOM 828 C C . SER A 1 103 ? -6.046 -14.365 -3.794 1.00 94.12 103 SER A C 1
ATOM 830 O O . SER A 1 103 ? -6.141 -14.349 -5.021 1.00 94.12 103 SER A O 1
ATOM 832 N N . ILE A 1 104 ? -5.791 -13.247 -3.100 1.00 94.44 104 ILE A N 1
ATOM 833 C CA . ILE A 1 104 ? -5.605 -11.941 -3.761 1.00 94.44 104 ILE A CA 1
ATOM 834 C C . ILE A 1 104 ? -4.353 -11.972 -4.647 1.00 94.44 104 ILE A C 1
ATOM 836 O O . ILE A 1 104 ? -4.428 -11.644 -5.828 1.00 94.44 104 ILE A O 1
ATOM 840 N N . GLY A 1 105 ? -3.224 -12.437 -4.101 1.00 92.56 105 GLY A N 1
ATOM 841 C CA . GLY A 1 105 ? -1.959 -12.556 -4.822 1.00 92.56 105 GLY A CA 1
ATOM 842 C C . GLY A 1 105 ? -2.071 -13.438 -6.063 1.00 92.56 105 GLY A C 1
ATOM 843 O O . GLY A 1 105 ? -1.619 -13.033 -7.121 1.00 92.56 105 GLY A O 1
ATOM 844 N N . GLY A 1 106 ? -2.750 -14.586 -5.978 1.00 90.00 106 GLY A N 1
ATOM 845 C CA . GLY A 1 106 ? -2.935 -15.485 -7.123 1.00 90.00 106 GLY A CA 1
ATOM 846 C C . GLY A 1 106 ? -3.755 -14.893 -8.274 1.00 90.00 106 GLY A C 1
ATOM 847 O O . GLY A 1 106 ? -3.623 -15.357 -9.402 1.00 90.00 106 GLY A O 1
ATOM 848 N N . ARG A 1 107 ? -4.578 -13.870 -8.012 1.00 88.25 107 ARG A N 1
ATOM 849 C CA . ARG A 1 107 ? -5.339 -13.156 -9.050 1.00 88.25 107 ARG A CA 1
ATOM 850 C C . ARG A 1 107 ? -4.569 -12.005 -9.677 1.00 88.25 107 ARG A C 1
ATOM 852 O O . ARG A 1 107 ? -4.782 -11.711 -10.845 1.00 88.25 107 ARG A O 1
ATOM 859 N N . VAL A 1 108 ? -3.729 -11.334 -8.892 1.00 88.94 108 VAL A N 1
ATOM 860 C CA . VAL A 1 108 ? -3.070 -10.087 -9.311 1.00 88.94 108 VAL A CA 1
ATOM 861 C C . VAL A 1 108 ? -1.594 -10.258 -9.667 1.00 88.94 108 VAL A C 1
ATOM 863 O O . VAL A 1 108 ? -1.033 -9.402 -10.341 1.00 88.94 108 VAL A O 1
ATOM 866 N N . LEU A 1 109 ? -0.956 -11.340 -9.218 1.00 86.94 109 LEU A N 1
ATOM 867 C CA . LEU A 1 109 ? 0.465 -11.626 -9.397 1.00 86.94 109 LEU A CA 1
ATOM 868 C C . LEU A 1 109 ? 0.618 -13.030 -9.984 1.00 86.94 109 LEU A C 1
ATOM 870 O O . LEU A 1 109 ? 0.571 -14.036 -9.274 1.00 86.94 109 LEU A O 1
ATOM 874 N N . GLU A 1 110 ? 0.793 -13.105 -11.298 1.00 82.19 110 GLU A N 1
ATOM 875 C CA . GLU A 1 110 ? 0.929 -14.374 -12.009 1.00 82.19 110 GLU A CA 1
ATOM 876 C C . GLU A 1 110 ? 2.141 -15.175 -11.498 1.00 82.19 110 GLU A C 1
ATOM 878 O O . GLU A 1 110 ? 3.288 -14.727 -11.542 1.00 82.19 110 GLU A O 1
ATOM 883 N N . GLY A 1 111 ? 1.889 -16.386 -10.991 1.00 72.19 111 GLY A N 1
ATOM 884 C CA . GLY A 1 111 ? 2.923 -17.398 -10.748 1.00 72.19 111 GLY A CA 1
ATOM 885 C C . GLY A 1 111 ? 3.870 -17.166 -9.563 1.00 72.19 111 GLY A C 1
ATOM 886 O O . GLY A 1 111 ? 4.738 -18.010 -9.329 1.00 72.19 111 GLY A O 1
ATOM 887 N N . LYS A 1 112 ? 3.730 -16.085 -8.781 1.00 78.44 112 LYS A N 1
ATOM 888 C CA . LYS A 1 112 ? 4.605 -15.839 -7.619 1.00 78.44 112 LYS A CA 1
ATOM 889 C C . LYS A 1 112 ? 3.992 -16.285 -6.295 1.00 78.44 112 LYS A C 1
ATOM 891 O O . LYS A 1 112 ? 2.835 -16.033 -5.973 1.00 78.44 112 LYS A O 1
ATOM 896 N N . ASN A 1 113 ? 4.825 -16.918 -5.472 1.00 91.56 113 ASN A N 1
ATOM 897 C CA . ASN A 1 113 ? 4.453 -17.307 -4.121 1.00 91.56 113 ASN A CA 1
ATOM 898 C C . ASN A 1 113 ? 4.439 -16.073 -3.200 1.00 91.56 113 ASN A C 1
ATOM 900 O O . ASN A 1 113 ? 5.474 -15.454 -2.954 1.00 91.56 113 ASN A O 1
ATOM 904 N N . VAL A 1 114 ? 3.265 -15.749 -2.655 1.00 93.94 114 VAL A N 1
ATOM 905 C CA . VAL A 1 114 ? 3.049 -14.603 -1.753 1.00 93.94 114 VAL A CA 1
ATOM 906 C C . VAL A 1 114 ? 3.986 -14.614 -0.542 1.00 93.94 114 VAL A C 1
ATOM 908 O O . VAL A 1 114 ? 4.484 -13.563 -0.146 1.00 93.94 114 VAL A O 1
ATOM 911 N N . SER A 1 115 ? 4.288 -15.787 0.020 1.00 93.50 115 SER A N 1
ATOM 912 C CA . SER A 1 115 ? 5.211 -15.902 1.155 1.00 93.50 115 SER A CA 1
ATOM 913 C C . SER A 1 115 ? 6.648 -15.540 0.776 1.00 93.50 115 SER A C 1
ATOM 915 O O . SER A 1 115 ? 7.368 -14.961 1.586 1.00 93.50 115 SER A O 1
ATOM 917 N N . TRP A 1 116 ? 7.065 -15.843 -0.456 1.00 94.25 116 TRP A N 1
ATOM 918 C CA . TRP A 1 116 ? 8.374 -15.434 -0.969 1.00 94.25 116 TRP A CA 1
ATOM 919 C C . TRP A 1 116 ? 8.447 -13.929 -1.209 1.00 94.25 116 TRP A C 1
ATOM 921 O O . TRP A 1 116 ? 9.453 -13.316 -0.865 1.00 94.25 116 TRP A O 1
ATOM 931 N N . LEU A 1 117 ? 7.377 -13.334 -1.743 1.00 94.56 117 LEU A N 1
ATOM 932 C CA . LEU A 1 117 ? 7.288 -11.885 -1.933 1.00 94.56 117 LEU A CA 1
ATOM 933 C C . LEU A 1 117 ? 7.370 -11.130 -0.609 1.00 94.56 117 LEU A C 1
ATOM 935 O O . LEU A 1 117 ? 8.139 -10.182 -0.498 1.00 94.56 117 LEU A O 1
ATOM 939 N N . GLU A 1 118 ? 6.627 -11.582 0.403 1.00 95.62 118 GLU A N 1
ATOM 940 C CA . GLU A 1 118 ? 6.698 -10.998 1.743 1.00 95.62 118 GLU A CA 1
ATOM 941 C C . GLU A 1 118 ? 8.118 -11.049 2.298 1.00 95.62 118 GLU A C 1
ATOM 943 O O . GLU A 1 118 ? 8.651 -10.046 2.767 1.00 95.62 118 GLU A O 1
ATOM 948 N N . ARG A 1 119 ? 8.738 -12.230 2.231 1.00 94.75 119 ARG A N 1
ATOM 949 C CA . ARG A 1 119 ? 10.068 -12.448 2.791 1.00 94.75 119 ARG A CA 1
ATOM 950 C C . ARG A 1 119 ? 11.126 -11.614 2.082 1.00 94.75 119 ARG A C 1
ATOM 952 O O . ARG A 1 119 ? 11.937 -10.992 2.756 1.00 94.75 119 ARG A O 1
ATOM 959 N N . GLY A 1 120 ? 11.108 -11.597 0.750 1.00 94.81 120 GLY A N 1
ATOM 960 C CA . GLY A 1 120 ? 12.026 -10.783 -0.045 1.00 94.81 120 GLY A CA 1
ATOM 961 C C . GLY A 1 120 ? 11.893 -9.305 0.302 1.00 94.81 120 GLY A C 1
ATOM 962 O O . GLY A 1 120 ? 12.883 -8.656 0.612 1.00 94.81 120 GLY A O 1
ATOM 963 N N . PHE A 1 121 ? 10.658 -8.807 0.385 1.00 96.00 121 PHE A N 1
ATOM 964 C CA . PHE A 1 121 ? 10.407 -7.415 0.740 1.00 96.00 121 PHE A CA 1
ATOM 965 C C . PHE A 1 121 ? 10.912 -7.057 2.145 1.00 96.00 121 PHE A C 1
ATOM 967 O O . PHE A 1 121 ? 11.532 -6.013 2.314 1.00 96.00 121 PHE A O 1
ATOM 974 N N . LEU A 1 122 ? 10.697 -7.922 3.146 1.00 96.00 122 LEU A N 1
ATOM 975 C CA . LEU A 1 122 ? 11.202 -7.713 4.511 1.00 96.00 122 LEU A CA 1
ATOM 976 C C . LEU A 1 122 ? 12.733 -7.614 4.563 1.00 96.00 122 LEU A C 1
ATOM 978 O O . LEU A 1 122 ? 13.266 -6.785 5.301 1.00 96.00 122 LEU A O 1
ATOM 982 N N . LEU A 1 123 ? 13.428 -8.444 3.782 1.00 94.00 123 LEU A N 1
ATOM 983 C CA . LEU A 1 123 ? 14.887 -8.398 3.673 1.00 94.00 123 LEU A CA 1
ATOM 984 C C . LEU A 1 123 ? 15.347 -7.095 3.012 1.00 94.00 123 LEU A C 1
ATOM 986 O O . LEU A 1 123 ? 16.223 -6.415 3.545 1.00 94.00 123 LEU A O 1
ATOM 990 N N . ASP A 1 124 ? 14.713 -6.720 1.904 1.00 94.44 124 ASP A N 1
ATOM 991 C CA . ASP A 1 124 ? 15.067 -5.533 1.124 1.00 94.44 124 ASP A CA 1
ATOM 992 C C . ASP A 1 124 ? 14.850 -4.223 1.910 1.00 94.44 124 ASP A C 1
ATOM 994 O O . ASP A 1 124 ? 15.625 -3.281 1.761 1.00 94.44 124 ASP A O 1
ATOM 998 N N . ILE A 1 125 ? 13.847 -4.157 2.798 1.00 94.75 125 ILE A N 1
ATOM 999 C CA . ILE A 1 125 ? 13.636 -2.998 3.691 1.00 94.75 125 ILE A CA 1
ATOM 1000 C C . ILE A 1 125 ? 14.436 -3.070 4.998 1.00 94.75 125 ILE A C 1
ATOM 1002 O O . ILE A 1 125 ? 14.205 -2.253 5.888 1.00 94.75 125 ILE A O 1
ATOM 1006 N N . ARG A 1 126 ? 15.335 -4.055 5.142 1.00 93.62 126 ARG A N 1
ATOM 1007 C CA . ARG A 1 126 ? 16.158 -4.281 6.342 1.00 93.62 126 ARG A CA 1
ATOM 1008 C C . ARG A 1 126 ? 15.343 -4.422 7.630 1.00 93.62 126 ARG A C 1
ATOM 1010 O O . ARG A 1 126 ? 15.748 -3.937 8.687 1.00 93.62 126 ARG A O 1
ATOM 1017 N N . TRP A 1 127 ? 14.217 -5.134 7.559 1.00 92.69 127 TRP A N 1
ATOM 1018 C CA . TRP A 1 127 ? 13.293 -5.293 8.684 1.00 92.69 127 TRP A CA 1
ATOM 1019 C C . TRP A 1 127 ? 13.981 -5.731 9.982 1.00 92.69 127 TRP A C 1
ATOM 1021 O O . TRP A 1 127 ? 13.660 -5.211 11.043 1.00 92.69 127 TRP A O 1
ATOM 1031 N N . ASP A 1 128 ? 14.959 -6.634 9.912 1.00 88.69 128 ASP A N 1
ATOM 1032 C CA . ASP A 1 128 ? 15.651 -7.147 11.101 1.00 88.69 128 ASP A CA 1
ATOM 1033 C C . ASP A 1 128 ? 16.427 -6.074 11.883 1.00 88.69 128 ASP A C 1
ATOM 1035 O O . ASP A 1 128 ? 16.601 -6.210 13.095 1.00 88.69 128 ASP A O 1
ATOM 1039 N N . TYR A 1 129 ? 16.857 -5.003 11.213 1.00 89.44 129 TYR A N 1
ATOM 1040 C CA . TYR A 1 129 ? 17.578 -3.890 11.831 1.00 89.44 129 TYR A CA 1
ATOM 1041 C C . TYR A 1 129 ? 16.620 -2.775 12.255 1.00 89.44 129 TYR A C 1
ATOM 1043 O O . TYR A 1 129 ? 16.685 -2.304 13.390 1.00 89.44 129 TYR A O 1
ATOM 1051 N N . ASP A 1 130 ? 15.670 -2.435 11.382 1.00 89.94 130 ASP A N 1
ATOM 1052 C CA . ASP A 1 130 ? 14.908 -1.188 11.491 1.00 89.94 130 ASP A CA 1
ATOM 1053 C C . ASP A 1 130 ? 13.429 -1.428 11.850 1.00 89.94 130 ASP A C 1
ATOM 1055 O O . ASP A 1 130 ? 12.598 -0.533 11.721 1.00 89.94 130 ASP A O 1
ATOM 1059 N N . MET A 1 131 ? 13.057 -2.627 12.328 1.00 91.88 131 MET A N 1
ATOM 1060 C CA . MET A 1 131 ? 11.655 -3.019 12.577 1.00 91.88 131 MET A CA 1
ATOM 1061 C C . MET A 1 131 ? 10.852 -1.975 13.359 1.00 91.88 131 MET A C 1
ATOM 1063 O O . MET A 1 131 ? 9.707 -1.686 13.016 1.00 91.88 131 MET A O 1
ATOM 1067 N N . LEU A 1 132 ? 11.425 -1.418 14.430 1.00 91.38 132 LEU A N 1
ATOM 1068 C CA . LEU A 1 132 ? 10.715 -0.442 15.258 1.00 91.38 132 LEU A CA 1
ATOM 1069 C C . LEU A 1 132 ? 10.488 0.880 14.529 1.00 91.38 132 LEU A C 1
ATOM 1071 O O . LEU A 1 132 ? 9.398 1.438 14.646 1.00 91.38 132 LEU A O 1
ATOM 1075 N N . GLU A 1 133 ? 11.479 1.341 13.774 1.00 92.88 133 GLU A N 1
ATOM 1076 C CA . GLU A 1 133 ? 11.391 2.557 12.965 1.00 92.88 133 GLU A CA 1
ATOM 1077 C C . GLU A 1 133 ? 10.363 2.370 11.851 1.00 92.88 133 GLU A C 1
ATOM 1079 O O . GLU A 1 133 ? 9.457 3.185 11.698 1.00 92.88 133 GLU A O 1
ATOM 1084 N N . ILE A 1 134 ? 10.407 1.223 11.168 1.00 91.75 134 ILE A N 1
ATOM 1085 C CA . ILE A 1 134 ? 9.436 0.852 10.138 1.00 91.75 134 ILE A CA 1
ATOM 1086 C C . ILE A 1 134 ? 8.012 0.858 10.702 1.00 91.75 134 ILE A C 1
ATOM 1088 O O . ILE A 1 134 ? 7.101 1.432 10.105 1.00 91.75 134 ILE A O 1
ATOM 1092 N N . VAL A 1 135 ? 7.797 0.239 11.867 1.00 92.69 135 VAL A N 1
ATOM 1093 C CA . VAL A 1 135 ? 6.477 0.220 12.512 1.00 92.69 135 VAL A CA 1
ATOM 1094 C C . VAL A 1 135 ? 6.019 1.636 12.865 1.00 92.69 135 VAL A C 1
ATOM 1096 O O . VAL A 1 135 ? 4.857 1.962 12.626 1.00 92.69 135 VAL A O 1
ATOM 1099 N N . GLN A 1 136 ? 6.901 2.471 13.420 1.00 92.56 136 GLN A N 1
ATOM 1100 C CA . GLN A 1 136 ? 6.575 3.854 13.772 1.00 92.56 136 GLN A CA 1
ATOM 1101 C C . GLN A 1 136 ? 6.217 4.687 12.540 1.00 92.56 136 GLN A C 1
ATOM 1103 O O . GLN A 1 136 ? 5.198 5.373 12.555 1.00 92.56 136 GLN A O 1
ATOM 1108 N N . GLU A 1 137 ? 6.984 4.580 11.459 1.00 91.31 137 GLU A N 1
ATOM 1109 C CA . GLU A 1 137 ? 6.722 5.290 10.206 1.00 91.31 137 GLU A CA 1
ATOM 1110 C C . GLU A 1 137 ? 5.398 4.885 9.565 1.00 91.31 137 GLU A C 1
ATOM 1112 O O . GLU A 1 137 ? 4.632 5.743 9.128 1.00 91.31 137 GLU A O 1
ATOM 1117 N N . VAL A 1 138 ? 5.094 3.586 9.526 1.00 92.69 138 VAL A N 1
ATOM 1118 C CA . VAL A 1 138 ? 3.819 3.089 8.991 1.00 92.69 138 VAL A CA 1
ATOM 1119 C C . VAL A 1 138 ? 2.645 3.596 9.829 1.00 92.69 138 VAL A C 1
ATOM 1121 O O . VAL A 1 138 ? 1.629 4.019 9.274 1.00 92.69 138 VAL A O 1
ATOM 1124 N N . TRP A 1 139 ? 2.773 3.600 11.160 1.00 93.19 139 TRP A N 1
ATOM 1125 C CA . TRP A 1 139 ? 1.742 4.145 12.046 1.00 93.19 139 TRP A CA 1
ATOM 1126 C C . TRP A 1 139 ? 1.571 5.656 11.893 1.00 93.19 139 TRP A C 1
ATOM 1128 O O . TRP A 1 139 ? 0.431 6.120 11.847 1.00 93.19 139 TRP A O 1
ATOM 1138 N N . ALA A 1 140 ? 2.666 6.410 11.777 1.00 92.00 140 ALA A N 1
ATOM 1139 C CA . ALA A 1 140 ? 2.633 7.852 11.550 1.00 92.00 140 ALA A CA 1
ATOM 1140 C C . ALA A 1 140 ? 1.946 8.183 10.217 1.00 92.00 140 ALA A C 1
ATOM 1142 O O . ALA A 1 140 ? 0.977 8.940 10.200 1.00 92.00 140 ALA A O 1
ATOM 1143 N N . ALA A 1 141 ? 2.345 7.518 9.127 1.00 90.00 141 ALA A N 1
ATOM 1144 C CA . ALA A 1 141 ? 1.734 7.695 7.810 1.00 90.00 141 ALA A CA 1
ATOM 1145 C C . ALA A 1 141 ? 0.231 7.361 7.814 1.00 90.00 141 ALA A C 1
ATOM 1147 O O . ALA A 1 141 ? -0.580 8.073 7.217 1.00 90.00 141 ALA A O 1
ATOM 1148 N N . TYR A 1 142 ? -0.166 6.302 8.526 1.00 91.44 142 TYR A N 1
ATOM 1149 C CA . TYR A 1 142 ? -1.576 5.953 8.691 1.00 91.44 142 TYR A CA 1
ATOM 1150 C C . TYR A 1 142 ? -2.352 6.998 9.511 1.00 91.44 142 TYR A C 1
ATOM 1152 O O . TYR A 1 142 ? -3.480 7.351 9.156 1.00 91.44 142 TYR A O 1
ATOM 1160 N N . ALA A 1 143 ? -1.768 7.499 10.603 1.00 90.44 143 ALA A N 1
ATOM 1161 C CA . ALA A 1 143 ? -2.376 8.523 11.448 1.00 90.44 143 ALA A CA 1
ATOM 1162 C C . ALA A 1 143 ? -2.569 9.843 10.687 1.00 90.44 143 ALA A C 1
ATOM 1164 O O . ALA A 1 143 ? -3.652 10.429 10.750 1.00 90.44 143 ALA A O 1
ATOM 1165 N N . ASP A 1 144 ? -1.578 10.258 9.898 1.00 89.19 144 ASP A N 1
ATOM 1166 C CA . ASP A 1 144 ? -1.669 11.440 9.040 1.00 89.19 144 ASP A CA 1
ATOM 1167 C C . ASP A 1 144 ? -2.769 11.283 7.986 1.00 89.19 144 ASP A C 1
ATOM 1169 O O . ASP A 1 144 ? -3.637 12.150 7.854 1.00 89.19 144 ASP A O 1
ATOM 1173 N N . ALA A 1 145 ? -2.812 10.135 7.301 1.00 86.81 145 ALA A N 1
ATOM 1174 C CA . ALA A 1 145 ? -3.865 9.821 6.336 1.00 86.81 145 ALA A CA 1
ATOM 1175 C C . ALA A 1 145 ? -5.266 9.817 6.976 1.00 86.81 145 ALA A C 1
ATOM 1177 O O . ALA A 1 145 ? -6.257 10.192 6.345 1.00 86.81 145 ALA A O 1
ATOM 1178 N N . LYS A 1 146 ? -5.367 9.401 8.243 1.00 89.00 146 LYS A N 1
ATOM 1179 C CA . LYS A 1 146 ? -6.609 9.460 9.017 1.00 89.00 146 LYS A CA 1
ATOM 1180 C C . LYS A 1 146 ? -7.010 10.896 9.356 1.00 89.00 146 LYS A C 1
ATOM 1182 O O . LYS A 1 146 ? -8.176 11.229 9.151 1.00 89.00 146 LYS A O 1
ATOM 1187 N N . ARG A 1 147 ? -6.073 11.733 9.807 1.00 88.44 147 ARG A N 1
ATOM 1188 C CA . ARG A 1 147 ? -6.341 13.128 10.185 1.00 88.44 147 ARG A CA 1
ATOM 1189 C C . ARG A 1 147 ? -6.848 13.961 9.008 1.00 88.44 147 ARG A C 1
ATOM 1191 O O . ARG A 1 147 ? -7.831 14.674 9.164 1.00 88.44 147 ARG A O 1
ATOM 1198 N N . VAL A 1 148 ? -6.239 13.820 7.826 1.00 84.00 148 VAL A N 1
A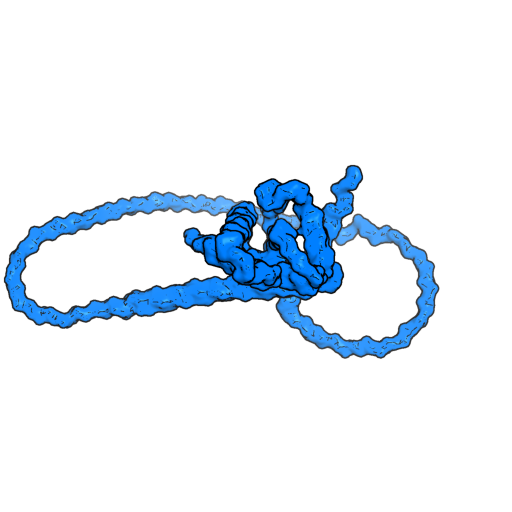TOM 1199 C CA . VAL A 1 148 ? -6.645 14.560 6.610 1.00 84.00 148 VAL A CA 1
ATOM 1200 C C . VAL A 1 148 ? -8.120 14.321 6.270 1.00 84.00 148 VAL A C 1
ATOM 1202 O O . VAL A 1 148 ? -8.833 15.242 5.875 1.00 84.00 148 VAL A O 1
ATOM 1205 N N . LYS A 1 149 ? -8.603 13.088 6.453 1.00 81.75 149 LYS A N 1
ATOM 1206 C CA . LYS A 1 149 ? -10.006 12.745 6.207 1.00 81.75 149 LYS A CA 1
ATOM 1207 C C . LYS A 1 149 ? -10.941 13.374 7.241 1.00 81.75 149 LYS A C 1
ATOM 1209 O O . LYS A 1 149 ? -11.961 13.939 6.861 1.00 81.75 149 LYS A O 1
ATOM 1214 N N . GLU A 1 150 ? -10.593 13.283 8.521 1.00 85.50 150 GLU A N 1
ATOM 1215 C CA . GLU A 1 150 ? -11.401 13.853 9.608 1.00 85.50 150 GLU A CA 1
ATOM 1216 C C . GLU A 1 150 ? -11.504 15.382 9.485 1.00 85.50 150 GLU A C 1
ATOM 1218 O O . GLU A 1 150 ? -12.580 15.947 9.670 1.00 85.50 150 GLU A O 1
ATOM 1223 N N . GLU A 1 151 ? -10.419 16.049 9.087 1.00 86.56 151 GLU A N 1
ATOM 1224 C CA . GLU A 1 151 ? -10.406 17.491 8.824 1.00 86.56 151 GLU A CA 1
ATOM 1225 C C . GLU A 1 151 ? -11.288 17.871 7.624 1.00 86.56 151 GLU A C 1
ATOM 1227 O O . GLU A 1 151 ? -12.075 18.816 7.709 1.00 86.56 151 GLU A O 1
ATOM 1232 N N . ALA A 1 152 ? -11.231 17.101 6.532 1.00 83.88 152 ALA A N 1
ATOM 1233 C CA . ALA A 1 152 ? -12.083 17.317 5.363 1.00 83.88 152 ALA A CA 1
ATOM 1234 C C . ALA A 1 152 ? -13.579 17.120 5.679 1.00 83.88 152 ALA A C 1
ATOM 1236 O O . ALA A 1 152 ? -14.417 17.910 5.239 1.00 83.88 152 ALA A O 1
ATOM 1237 N N . GLU A 1 153 ? -13.924 16.093 6.462 1.00 85.88 153 GLU A N 1
ATOM 1238 C CA . GLU A 1 153 ? -15.299 15.832 6.908 1.00 85.88 153 GLU A CA 1
ATOM 1239 C C . GLU A 1 153 ? -15.810 16.928 7.856 1.00 85.88 153 GLU A C 1
ATOM 1241 O O . GLU A 1 153 ? -16.954 17.387 7.741 1.00 85.88 153 GLU A O 1
ATOM 1246 N N . TRP A 1 154 ? -14.956 17.398 8.765 1.00 85.69 154 TRP A N 1
ATOM 1247 C CA . TRP A 1 154 ? -15.292 18.485 9.677 1.00 85.69 154 TRP A CA 1
ATOM 1248 C C . TRP A 1 154 ? -15.502 19.816 8.941 1.00 85.69 154 TRP A C 1
ATOM 1250 O O . TRP A 1 154 ? -16.489 20.512 9.194 1.00 85.69 154 TRP A O 1
ATOM 1260 N N . GLU A 1 155 ? -14.640 20.149 7.980 1.00 85.81 155 GLU A N 1
ATOM 1261 C CA . GLU A 1 155 ? -14.777 21.358 7.162 1.00 85.81 155 GLU A CA 1
ATOM 1262 C C . GLU A 1 155 ? -16.026 21.297 6.266 1.00 85.81 155 GLU A C 1
ATOM 1264 O O . GLU A 1 155 ? -16.749 22.289 6.139 1.00 85.81 155 GLU A O 1
ATOM 1269 N N . ALA A 1 156 ? -16.356 20.126 5.709 1.00 84.50 156 ALA A N 1
ATOM 1270 C CA . ALA A 1 156 ? -17.611 19.929 4.985 1.00 84.50 156 ALA A CA 1
ATOM 1271 C C . ALA A 1 156 ? -18.825 20.190 5.894 1.00 84.50 156 ALA A C 1
ATOM 1273 O O . ALA A 1 156 ? -19.708 20.973 5.538 1.00 84.50 156 ALA A O 1
ATOM 1274 N N . THR A 1 157 ? -18.834 19.613 7.099 1.00 83.19 157 THR A N 1
ATOM 1275 C CA . THR A 1 157 ? -19.912 19.806 8.086 1.00 83.19 157 THR A CA 1
ATOM 1276 C C . THR A 1 157 ? -20.060 21.280 8.470 1.00 83.19 157 THR A C 1
ATOM 1278 O O . THR A 1 157 ? -21.168 21.816 8.500 1.00 83.19 157 THR A O 1
ATOM 1281 N N . ARG A 1 158 ? -18.943 21.985 8.681 1.00 84.56 158 ARG A N 1
ATOM 1282 C CA . ARG A 1 158 ? -18.932 23.423 8.978 1.00 84.56 158 ARG A CA 1
ATOM 1283 C C . ARG A 1 158 ? -19.547 24.263 7.852 1.00 84.56 158 ARG A C 1
ATOM 1285 O O . ARG A 1 158 ? -20.243 25.238 8.141 1.00 84.56 158 ARG A O 1
ATOM 1292 N N . ARG A 1 159 ? -19.309 23.918 6.582 1.00 76.31 159 ARG A N 1
ATOM 1293 C CA . ARG A 1 159 ? -19.893 24.629 5.425 1.00 76.31 159 ARG A CA 1
ATOM 1294 C C . ARG A 1 159 ? -21.400 24.410 5.304 1.00 76.31 159 ARG A C 1
ATOM 1296 O O . ARG A 1 159 ? -22.122 25.363 5.009 1.00 76.31 159 ARG A O 1
ATOM 1303 N N . TYR A 1 160 ? -21.887 23.206 5.596 1.00 73.88 160 TYR A N 1
ATOM 1304 C CA . TYR A 1 160 ? -23.328 22.938 5.636 1.00 73.88 160 TYR A CA 1
ATOM 1305 C C . TYR A 1 160 ? -24.029 23.721 6.758 1.00 73.88 160 TYR A C 1
ATOM 1307 O O . TYR A 1 160 ? -25.059 24.344 6.512 1.00 73.88 160 TYR A O 1
ATOM 1315 N N . SER A 1 161 ? -23.430 23.823 7.949 1.00 75.00 161 SER A N 1
ATOM 1316 C CA . SER A 1 161 ? -23.995 24.635 9.044 1.00 75.00 161 SER A CA 1
ATOM 1317 C C . SER A 1 161 ? -23.999 26.144 8.766 1.00 75.00 161 SER A C 1
ATOM 1319 O O . SER A 1 161 ? -24.787 26.877 9.356 1.00 75.00 161 SER A O 1
ATOM 1321 N N . LYS A 1 162 ? -23.124 26.639 7.878 1.00 68.25 162 LYS A N 1
ATOM 1322 C CA . LYS A 1 162 ? -23.126 28.051 7.451 1.00 68.25 162 LYS A CA 1
ATOM 1323 C C . LYS A 1 162 ? -24.176 28.356 6.381 1.00 68.25 162 LYS A C 1
ATOM 1325 O O . LYS A 1 162 ? -24.613 29.496 6.283 1.00 68.25 162 LYS A O 1
ATOM 1330 N N . THR A 1 163 ? -24.584 27.368 5.586 1.00 60.19 163 THR A N 1
ATOM 1331 C CA . THR A 1 163 ? -25.564 27.559 4.503 1.00 60.19 163 THR A CA 1
ATOM 1332 C C . THR A 1 163 ? -27.011 27.404 4.973 1.00 60.19 163 THR A C 1
ATOM 1334 O O . THR A 1 163 ? -27.893 28.016 4.378 1.00 60.19 163 THR A O 1
ATOM 1337 N N . SER A 1 164 ? -27.270 26.696 6.081 1.00 58.94 164 SER A N 1
ATOM 1338 C CA . SER A 1 164 ? -28.617 26.614 6.672 1.00 58.94 164 SER A CA 1
ATOM 1339 C C . SER A 1 164 ? -29.061 27.889 7.402 1.00 58.94 164 SER A C 1
ATOM 1341 O O . SER A 1 164 ? -30.259 28.111 7.553 1.00 58.94 164 SER A O 1
ATOM 1343 N N . SER A 1 165 ? -28.126 28.754 7.810 1.00 58.19 165 SER A N 1
ATOM 1344 C CA . SER A 1 165 ? -28.429 29.982 8.567 1.00 58.19 165 SER A CA 1
ATOM 1345 C C . SER A 1 165 ? -28.663 31.227 7.700 1.00 58.19 165 SER A C 1
ATOM 1347 O O . SER A 1 165 ? -29.038 32.263 8.235 1.00 58.19 165 SER A O 1
ATOM 1349 N N . ASN A 1 166 ? -28.479 31.140 6.375 1.00 55.72 166 ASN A N 1
ATOM 1350 C CA . ASN A 1 166 ? -28.658 32.273 5.454 1.00 55.72 166 ASN A CA 1
ATOM 1351 C C . ASN A 1 166 ? -29.966 32.237 4.649 1.00 55.72 166 ASN A C 1
ATOM 1353 O O . ASN A 1 166 ? -30.169 33.076 3.775 1.00 55.72 166 ASN A O 1
ATOM 1357 N N . SER A 1 167 ? -30.899 31.344 4.988 1.00 51.19 167 SER A N 1
ATOM 1358 C CA . SER A 1 167 ? -32.306 31.512 4.609 1.00 51.19 167 SER A CA 1
ATOM 1359 C C . SER A 1 167 ? -32.967 32.547 5.529 1.00 51.19 167 SER A C 1
ATOM 1361 O O . SER A 1 167 ? -33.922 32.247 6.246 1.00 51.19 167 SER A O 1
ATOM 1363 N N . SER A 1 168 ? -32.449 33.777 5.526 1.00 54.88 168 SER A N 1
ATOM 1364 C CA . SER A 1 168 ? -33.220 34.918 6.002 1.00 54.88 168 SER A CA 1
ATOM 1365 C C . SER A 1 168 ? -34.277 35.168 4.936 1.00 54.88 168 SER A C 1
ATOM 1367 O O . SER A 1 168 ? -33.993 35.737 3.883 1.00 54.88 168 SER A O 1
ATOM 1369 N N . TYR A 1 169 ? -35.478 34.645 5.179 1.00 55.28 169 TYR A N 1
ATOM 1370 C CA . TYR A 1 169 ? -36.682 35.076 4.490 1.00 55.28 169 TYR A CA 1
ATOM 1371 C C . TYR A 1 169 ? -36.741 36.603 4.599 1.00 55.28 169 TYR A C 1
ATOM 1373 O O . TYR A 1 169 ? -37.030 37.146 5.663 1.00 55.28 169 TYR A O 1
ATOM 1381 N N . SER A 1 170 ? -36.415 37.294 3.508 1.00 47.59 170 SER A N 1
ATOM 1382 C CA . SER A 1 170 ? -36.729 38.708 3.344 1.00 47.59 170 SER A CA 1
ATOM 1383 C C . SER A 1 170 ? -38.229 38.803 3.083 1.00 47.59 170 SER A C 1
ATOM 1385 O O . SER A 1 170 ? -38.675 38.871 1.940 1.00 47.59 170 SER A O 1
ATOM 1387 N N . CYS A 1 171 ? -39.010 38.719 4.155 1.00 51.56 171 CYS A N 1
ATOM 1388 C CA . CYS A 1 171 ? -40.421 39.069 4.167 1.00 51.56 171 CYS A CA 1
ATOM 1389 C C . CYS A 1 171 ? -40.537 40.592 4.259 1.00 51.56 171 CYS A C 1
ATOM 1391 O O . CYS A 1 171 ? -40.831 41.087 5.333 1.00 51.56 171 CYS A O 1
ATOM 1393 N N . ASP A 1 172 ? -40.284 41.321 3.174 1.00 54.56 172 ASP A N 1
ATOM 1394 C CA . ASP A 1 172 ? -40.611 42.752 3.102 1.00 54.56 172 ASP A CA 1
ATOM 1395 C C . ASP A 1 172 ? -40.905 43.140 1.649 1.00 54.56 172 ASP A C 1
ATOM 1397 O O . ASP A 1 172 ? -40.024 43.524 0.883 1.00 54.56 172 ASP A O 1
ATOM 1401 N N . ASN A 1 173 ? -42.152 42.952 1.223 1.00 49.97 173 ASN A N 1
ATOM 1402 C CA . ASN A 1 173 ? -43.086 44.074 1.129 1.00 49.97 173 ASN A CA 1
ATOM 1403 C C . ASN A 1 173 ? -44.426 43.606 0.562 1.00 49.97 173 ASN A C 1
ATOM 1405 O O . ASN A 1 173 ? -44.522 43.081 -0.547 1.00 49.97 173 ASN A O 1
ATOM 1409 N N . MET A 1 174 ? -45.460 43.835 1.368 1.00 52.94 174 MET A N 1
ATOM 1410 C CA . MET A 1 174 ? -46.841 43.892 0.927 1.00 52.94 174 MET A CA 1
ATOM 1411 C C . MET A 1 174 ? -47.025 45.137 0.063 1.00 52.94 174 MET A C 1
ATOM 1413 O O . MET A 1 174 ? -46.765 46.246 0.522 1.00 52.94 174 MET A O 1
ATOM 1417 N N . THR A 1 175 ? -47.535 44.953 -1.145 1.00 54.16 175 THR A N 1
ATOM 1418 C CA . THR A 1 175 ? -48.424 45.932 -1.767 1.00 54.16 175 THR A CA 1
ATOM 1419 C C . THR A 1 175 ? -49.537 45.154 -2.436 1.00 54.16 175 THR A C 1
ATOM 1421 O O . THR A 1 175 ? -49.281 44.308 -3.295 1.00 54.16 175 THR A O 1
ATOM 1424 N N . ASP A 1 176 ? -50.737 45.415 -1.936 1.00 53.28 176 ASP A N 1
ATOM 1425 C CA . ASP A 1 176 ? -52.024 44.937 -2.405 1.00 53.28 176 ASP A CA 1
ATOM 1426 C C . ASP A 1 176 ? -52.179 45.129 -3.919 1.00 53.28 176 ASP A C 1
ATOM 1428 O O . ASP A 1 176 ? -51.927 46.218 -4.426 1.00 53.28 176 ASP A O 1
ATOM 1432 N N . ASP A 1 177 ? -52.609 44.084 -4.627 1.00 44.03 177 ASP A N 1
ATOM 1433 C CA . ASP A 1 177 ? -53.774 44.204 -5.504 1.00 44.03 177 ASP A CA 1
ATOM 1434 C C . ASP A 1 177 ? -54.301 42.830 -5.946 1.00 44.03 177 ASP A C 1
ATOM 1436 O O . ASP A 1 177 ? -53.568 41.860 -6.154 1.00 44.03 177 ASP A O 1
ATOM 1440 N N . GLU A 1 178 ? -55.625 42.765 -6.018 1.00 53.50 178 GLU A N 1
ATOM 1441 C CA . GLU A 1 178 ? -56.472 41.616 -6.318 1.00 53.50 178 GLU A CA 1
ATOM 1442 C C . GLU A 1 178 ? -56.124 40.908 -7.642 1.00 53.50 178 GLU A C 1
ATOM 1444 O O . GLU A 1 178 ? -55.962 41.562 -8.665 1.00 53.50 178 GLU A O 1
ATOM 1449 N N . CYS A 1 179 ? -56.154 39.565 -7.675 1.00 41.69 179 CYS A N 1
ATOM 1450 C CA . CYS A 1 179 ? -57.082 38.807 -8.536 1.00 41.69 179 CYS A CA 1
ATOM 1451 C C . CYS A 1 179 ? -56.917 37.278 -8.374 1.00 41.69 179 CYS A C 1
ATOM 1453 O O . CYS A 1 179 ? -55.867 36.711 -8.657 1.00 41.69 179 CYS A O 1
ATOM 1455 N N . SER A 1 180 ? -58.008 36.619 -7.979 1.00 53.28 180 SER A N 1
ATOM 1456 C CA . SER A 1 180 ? -58.529 35.345 -8.510 1.00 53.28 180 SER A CA 1
ATOM 1457 C C . SER A 1 180 ? -57.560 34.213 -8.920 1.00 53.28 180 SER A C 1
ATOM 1459 O O . SER A 1 180 ? -57.006 34.230 -10.012 1.00 53.28 180 SER A O 1
ATOM 1461 N N . GLN A 1 181 ? -57.530 33.119 -8.144 1.00 50.50 181 GLN A N 1
ATOM 1462 C CA . GLN A 1 181 ? -58.104 31.795 -8.496 1.00 50.50 181 GLN A CA 1
ATOM 1463 C C . GLN A 1 181 ? -57.526 30.658 -7.617 1.00 50.50 181 GLN A C 1
ATOM 1465 O O . GLN A 1 181 ? -56.334 30.658 -7.311 1.00 50.50 181 GLN A O 1
ATOM 1470 N N . PRO A 1 182 ? -58.332 29.644 -7.233 1.00 55.25 182 PRO A N 1
ATOM 1471 C CA . PRO A 1 182 ? -57.865 28.515 -6.441 1.00 55.25 182 PRO A CA 1
ATOM 1472 C C . PRO A 1 182 ? -57.497 27.329 -7.345 1.00 55.25 182 PRO A C 1
ATOM 1474 O O . PRO A 1 182 ? -58.368 26.715 -7.959 1.00 55.25 182 PRO A O 1
ATOM 1477 N N . LEU A 1 183 ? -56.220 26.940 -7.376 1.00 49.59 183 LEU A N 1
ATOM 1478 C CA . LEU A 1 183 ? -55.806 25.646 -7.923 1.00 49.59 183 LEU A CA 1
ATOM 1479 C C . LEU A 1 183 ? -55.266 24.744 -6.815 1.00 49.59 183 LEU A C 1
ATOM 1481 O O . LEU A 1 183 ? -54.213 24.964 -6.220 1.00 49.59 183 LEU A O 1
ATOM 1485 N N . GLN A 1 184 ? -56.059 23.707 -6.556 1.00 54.06 184 GLN A N 1
ATOM 1486 C CA . GLN A 1 184 ? -55.759 22.559 -5.719 1.00 54.06 184 GLN A CA 1
ATOM 1487 C C . GLN A 1 184 ? -54.462 21.877 -6.181 1.00 54.06 184 GLN A C 1
ATOM 1489 O O . GLN A 1 184 ? -54.451 21.140 -7.165 1.00 54.06 184 GLN A O 1
ATOM 1494 N N . ALA A 1 185 ? -53.378 22.053 -5.426 1.00 47.59 185 ALA A N 1
ATOM 1495 C CA . ALA A 1 185 ? -52.176 21.237 -5.558 1.00 47.59 185 ALA A CA 1
ATOM 1496 C C . ALA A 1 185 ? -52.157 20.170 -4.454 1.00 47.59 185 ALA A C 1
ATOM 1498 O O . ALA A 1 185 ? -51.790 20.395 -3.301 1.00 47.59 185 ALA A O 1
ATOM 1499 N N . ARG A 1 186 ? -52.618 18.987 -4.858 1.00 45.69 186 ARG A N 1
ATOM 1500 C CA . ARG A 1 186 ? -52.534 17.686 -4.189 1.00 45.69 186 ARG A CA 1
ATOM 1501 C C . ARG A 1 186 ? -51.147 17.480 -3.553 1.00 45.69 186 ARG A C 1
ATOM 1503 O O . ARG A 1 186 ? -50.157 17.315 -4.260 1.00 45.69 186 ARG A O 1
ATOM 1510 N N . ARG A 1 187 ? -51.073 17.434 -2.220 1.00 49.31 187 ARG A N 1
ATOM 1511 C CA . ARG A 1 187 ? -49.898 16.892 -1.517 1.00 49.31 187 ARG A CA 1
ATOM 1512 C C . ARG A 1 187 ? -49.884 15.366 -1.682 1.00 49.31 187 ARG A C 1
ATOM 1514 O O . ARG A 1 187 ? -50.921 14.747 -1.436 1.00 49.31 187 ARG A O 1
ATOM 1521 N N . PRO A 1 188 ? -48.760 14.731 -2.054 1.00 53.91 188 PRO A N 1
ATOM 1522 C CA . PRO A 1 188 ? -48.646 13.286 -1.945 1.00 53.91 188 PRO A CA 1
ATOM 1523 C C . PRO A 1 188 ? -48.537 12.902 -0.464 1.00 53.91 188 PRO A C 1
ATOM 1525 O O . PRO A 1 188 ? -47.708 13.430 0.277 1.00 53.91 188 PRO A O 1
ATOM 1528 N N . ALA A 1 189 ? -49.410 11.994 -0.033 1.00 48.50 189 ALA A N 1
ATOM 1529 C CA . ALA A 1 189 ? -49.329 11.353 1.269 1.00 48.50 189 ALA A CA 1
ATOM 1530 C C . ALA A 1 189 ? -48.066 10.483 1.315 1.00 48.50 189 ALA A C 1
ATOM 1532 O O . ALA A 1 189 ? -47.901 9.573 0.505 1.00 48.50 189 ALA A O 1
ATOM 1533 N N . VAL A 1 190 ? -47.173 10.776 2.256 1.00 57.62 190 VAL A N 1
ATOM 1534 C CA . VAL A 1 190 ? -46.021 9.926 2.563 1.00 57.62 190 VAL A CA 1
ATOM 1535 C C . VAL A 1 190 ? -46.529 8.763 3.423 1.00 57.62 190 VAL A C 1
ATOM 1537 O O . VAL A 1 190 ? -47.097 9.022 4.488 1.00 57.62 190 VAL A O 1
ATOM 1540 N N . PRO A 1 191 ? -46.369 7.494 3.011 1.00 52.22 191 PRO A N 1
ATOM 1541 C CA . PRO A 1 191 ? -46.746 6.375 3.856 1.00 52.22 191 PRO A CA 1
ATOM 1542 C C . PRO A 1 191 ? -45.738 6.225 5.003 1.00 52.22 191 PRO A C 1
ATOM 1544 O O . PRO A 1 191 ? -44.542 6.029 4.790 1.00 52.22 191 PRO A O 1
ATOM 1547 N N . LEU A 1 192 ? -46.249 6.318 6.232 1.00 49.38 192 LEU A N 1
ATOM 1548 C CA . LEU A 1 192 ? -45.570 5.925 7.465 1.00 49.38 192 LEU A CA 1
ATOM 1549 C C . LEU A 1 192 ? -45.261 4.421 7.411 1.00 49.38 192 LEU A C 1
ATOM 1551 O O . LEU A 1 192 ? -46.137 3.585 7.624 1.00 49.38 192 LEU A O 1
ATOM 1555 N N . LEU A 1 193 ? -44.005 4.075 7.134 1.00 49.53 193 LEU A N 1
ATOM 1556 C CA . LEU A 1 193 ? -43.481 2.728 7.339 1.00 49.53 193 LEU A CA 1
ATOM 1557 C C . LEU A 1 193 ? -43.168 2.544 8.829 1.00 49.53 193 LEU A C 1
ATOM 1559 O O . LEU A 1 193 ? -42.195 3.083 9.356 1.00 49.53 193 LEU A O 1
ATOM 1563 N N . HIS A 1 194 ? -44.020 1.782 9.511 1.00 48.53 194 HIS A N 1
ATOM 1564 C CA . HIS A 1 194 ? -43.733 1.230 10.827 1.00 48.53 194 HIS A CA 1
ATOM 1565 C C . HIS A 1 194 ? -42.613 0.187 10.721 1.00 48.53 194 HIS A C 1
ATOM 1567 O O . HIS A 1 194 ? -42.812 -0.895 10.174 1.00 48.53 194 HIS A O 1
ATOM 1573 N N . SER A 1 195 ? -41.449 0.496 11.289 1.00 45.19 195 SER A N 1
ATOM 1574 C CA . SER A 1 195 ? -40.409 -0.497 11.567 1.00 45.19 195 SER A CA 1
ATOM 1575 C C . SER A 1 195 ? -40.719 -1.196 12.897 1.00 45.19 195 SER A C 1
ATOM 1577 O O . SER A 1 195 ? -40.882 -0.508 13.910 1.00 45.19 195 SER A O 1
ATOM 1579 N N . PRO A 1 196 ? -40.797 -2.538 12.948 1.00 51.25 196 PRO A N 1
ATOM 1580 C CA . PRO A 1 196 ? -41.030 -3.249 14.193 1.00 51.25 196 PRO A CA 1
ATOM 1581 C C . PRO A 1 196 ? -39.772 -3.233 15.069 1.00 51.25 196 PRO A C 1
ATOM 1583 O O . PRO A 1 196 ? -38.661 -3.555 14.649 1.00 51.25 196 PRO A O 1
ATOM 1586 N N . LEU A 1 197 ? -39.993 -2.855 16.322 1.00 49.06 197 LEU A N 1
ATOM 1587 C CA . LEU A 1 197 ? -39.037 -2.826 17.417 1.00 49.06 197 LEU A CA 1
ATOM 1588 C C . LEU A 1 197 ? -38.578 -4.261 17.756 1.00 49.06 197 LEU A C 1
ATOM 1590 O O . LEU A 1 197 ? -39.236 -4.958 18.527 1.00 49.06 197 LEU A O 1
ATOM 1594 N N . GLN A 1 198 ? -37.450 -4.721 17.208 1.00 45.47 198 GLN A N 1
ATOM 1595 C CA . GLN A 1 198 ? -36.813 -5.957 17.674 1.00 45.47 198 GLN A CA 1
ATOM 1596 C C . GLN A 1 198 ? -35.935 -5.671 18.898 1.00 45.47 198 GLN A C 1
ATOM 1598 O O . GLN A 1 198 ? -34.807 -5.192 18.804 1.00 45.47 198 GLN A O 1
ATOM 1603 N N . LYS A 1 199 ? -36.476 -5.996 20.076 1.00 46.84 199 LYS A N 1
ATOM 1604 C CA . LYS A 1 199 ? -35.703 -6.244 21.296 1.00 46.84 199 LYS A CA 1
ATOM 1605 C C . LYS A 1 199 ? -34.956 -7.567 21.134 1.00 46.84 199 LYS A C 1
ATOM 1607 O O . LYS A 1 199 ? -35.579 -8.622 21.174 1.00 46.84 199 LYS A O 1
ATOM 1612 N N . SER A 1 200 ? -33.632 -7.527 21.044 1.00 46.94 200 SER A N 1
ATOM 1613 C CA . SER A 1 200 ? -32.789 -8.687 21.343 1.00 46.94 200 SER A CA 1
ATOM 1614 C C . SER A 1 200 ? -32.025 -8.421 22.636 1.00 46.94 200 SER A C 1
ATOM 1616 O O . SER A 1 200 ? -30.936 -7.849 22.644 1.00 46.94 200 SER A O 1
ATOM 1618 N N . HIS A 1 201 ? -32.633 -8.836 23.745 1.00 38.91 201 HIS A N 1
ATOM 1619 C CA . HIS A 1 201 ? -31.900 -9.163 24.956 1.00 38.91 201 HIS A CA 1
ATOM 1620 C C . HIS A 1 201 ? -31.243 -10.528 24.744 1.00 38.91 201 HIS A C 1
ATOM 1622 O O . HIS A 1 201 ? -31.937 -11.527 24.587 1.00 38.91 201 HIS A O 1
ATOM 1628 N N . SER A 1 202 ? -29.919 -10.589 24.806 1.00 41.09 202 SER A N 1
ATOM 1629 C CA . SER A 1 202 ? -29.236 -11.804 25.243 1.00 41.09 202 SER A CA 1
ATOM 1630 C C . SER A 1 202 ? -27.988 -11.407 26.016 1.00 41.09 202 SER A C 1
ATOM 1632 O O . SER A 1 202 ? -26.958 -11.039 25.450 1.00 41.09 202 SER A O 1
ATOM 1634 N N . ALA A 1 203 ? -28.126 -11.456 27.337 1.00 44.66 203 ALA A N 1
ATOM 1635 C CA . ALA A 1 203 ? -27.020 -11.522 28.264 1.00 44.66 203 ALA A CA 1
ATOM 1636 C C . ALA A 1 203 ? -26.235 -12.807 27.980 1.00 44.66 203 ALA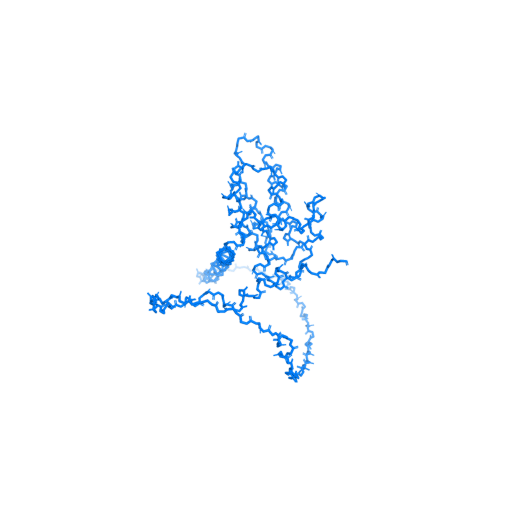 A C 1
ATOM 1638 O O . ALA A 1 203 ? -26.802 -13.895 28.052 1.00 44.66 203 ALA A O 1
ATOM 1639 N N . PHE A 1 204 ? -24.940 -12.690 27.686 1.00 39.66 204 PHE A N 1
ATOM 1640 C CA . PHE A 1 204 ? -24.028 -13.814 27.847 1.00 39.66 204 PHE A CA 1
ATOM 1641 C C . PHE A 1 204 ? -23.082 -13.541 29.004 1.00 39.66 204 PHE A C 1
ATOM 1643 O O . PHE A 1 204 ? -22.373 -12.537 29.074 1.00 39.66 204 PHE A O 1
ATOM 1650 N N . SER A 1 205 ? -23.201 -14.461 29.949 1.00 36.03 205 SER A N 1
ATOM 1651 C CA . SER A 1 205 ? -22.607 -14.483 31.265 1.00 36.03 205 SER A CA 1
ATOM 1652 C C . SER A 1 205 ? -21.085 -14.436 31.208 1.00 36.03 205 SER A C 1
ATOM 1654 O O . SER A 1 205 ? -20.442 -15.149 30.437 1.00 36.03 205 SER A O 1
ATOM 1656 N N . ARG A 1 206 ? -20.510 -13.646 32.118 1.00 40.00 206 ARG A N 1
ATOM 1657 C CA . ARG A 1 206 ? -19.141 -13.831 32.594 1.00 40.00 206 ARG A CA 1
ATOM 1658 C C . ARG A 1 206 ? -19.011 -15.250 33.146 1.00 40.00 206 ARG A C 1
ATOM 1660 O O . ARG A 1 206 ? -19.751 -15.613 34.055 1.00 40.00 206 ARG A O 1
ATOM 1667 N N . VAL A 1 207 ? -18.015 -15.991 32.674 1.00 39.09 207 VAL A N 1
ATOM 1668 C CA . VAL A 1 207 ? -17.353 -17.017 33.481 1.00 39.09 207 VAL A CA 1
ATOM 1669 C C . VAL A 1 207 ? -15.854 -16.787 33.385 1.00 39.09 207 VAL A C 1
ATOM 1671 O O . VAL A 1 207 ? -15.222 -16.896 32.338 1.00 39.09 207 VAL A O 1
ATOM 1674 N N . THR A 1 208 ? -15.314 -16.395 34.528 1.00 40.59 208 THR A N 1
ATOM 1675 C CA . THR A 1 208 ? -13.906 -16.399 34.890 1.00 40.59 208 THR A CA 1
ATOM 1676 C C . THR A 1 208 ? -13.370 -17.824 34.881 1.00 40.59 208 THR A C 1
ATOM 1678 O O . THR A 1 208 ? -13.919 -18.684 35.563 1.00 40.59 208 THR A O 1
ATOM 1681 N N . SER A 1 209 ? -12.250 -18.068 34.209 1.00 40.31 209 SER A N 1
ATOM 1682 C CA . SER A 1 209 ? -11.368 -19.185 34.555 1.00 40.31 209 SER A CA 1
ATOM 1683 C C . SER A 1 209 ? -9.925 -18.810 34.245 1.00 40.31 209 SER A C 1
ATOM 1685 O O . SER A 1 209 ? -9.502 -18.689 33.099 1.00 40.31 209 SER A O 1
ATOM 1687 N N . ARG A 1 210 ? -9.200 -18.554 35.335 1.00 37.34 210 ARG A N 1
ATOM 1688 C CA . ARG A 1 210 ? -7.741 -18.527 35.424 1.00 37.34 210 ARG A CA 1
ATOM 1689 C C . ARG A 1 210 ? -7.236 -19.966 35.285 1.00 37.34 210 ARG A C 1
ATOM 1691 O O . ARG A 1 210 ? -7.764 -20.831 35.971 1.00 37.34 210 ARG A O 1
ATOM 1698 N N . SER A 1 211 ? -6.207 -20.201 34.476 1.00 35.84 211 SER A N 1
ATOM 1699 C CA . SER A 1 211 ? -5.320 -21.378 34.552 1.00 35.84 211 SER A CA 1
ATOM 1700 C C . SER A 1 211 ? -4.188 -21.158 33.540 1.00 35.84 211 SER A C 1
ATOM 1702 O O . SER A 1 211 ? -4.449 -20.968 32.358 1.00 35.84 211 SER A O 1
ATOM 1704 N N . SER A 1 212 ? -2.988 -20.796 33.991 1.00 44.84 212 SER A N 1
ATOM 1705 C CA . SER A 1 212 ? -1.872 -21.690 34.356 1.00 44.84 212 SER A CA 1
ATOM 1706 C C . SER A 1 212 ? -0.777 -21.597 33.283 1.00 44.84 212 SER A C 1
ATOM 1708 O O . SER A 1 212 ? -0.726 -22.341 32.310 1.00 44.84 212 SER A O 1
ATOM 1710 N N . LEU A 1 213 ? 0.067 -20.577 33.446 1.00 42.28 213 LEU A N 1
ATOM 1711 C CA . LEU A 1 213 ? 1.346 -20.392 32.765 1.00 42.28 213 LEU A CA 1
ATOM 1712 C C . LEU A 1 213 ? 2.425 -20.643 33.820 1.00 42.28 213 LEU A C 1
ATOM 1714 O O . LEU A 1 213 ? 2.826 -19.699 34.497 1.00 42.28 213 LEU A O 1
ATOM 1718 N N . ARG A 1 214 ? 2.826 -21.902 34.011 1.00 45.66 214 ARG A N 1
ATOM 1719 C CA . ARG A 1 214 ? 4.058 -22.327 34.703 1.00 45.66 214 ARG A CA 1
ATOM 1720 C C . ARG A 1 214 ? 4.089 -23.851 34.713 1.00 45.66 214 ARG A C 1
ATOM 1722 O O . ARG A 1 214 ? 3.464 -24.436 35.575 1.00 45.66 214 ARG A O 1
ATOM 1729 N N . GLU A 1 215 ? 4.767 -24.443 33.734 1.00 41.34 215 GLU A N 1
ATOM 1730 C CA . GLU A 1 215 ? 5.387 -25.781 33.799 1.00 41.34 215 GLU A CA 1
ATOM 1731 C C . GLU A 1 215 ? 5.876 -26.175 32.404 1.00 41.34 215 GLU A C 1
ATOM 1733 O O . GLU A 1 215 ? 5.222 -26.879 31.647 1.00 41.34 215 GLU A O 1
ATOM 1738 N N . ALA A 1 216 ? 7.025 -25.631 32.028 1.00 42.38 216 ALA A N 1
ATOM 1739 C CA . ALA A 1 216 ? 7.970 -26.234 31.097 1.00 42.38 216 ALA A CA 1
ATOM 1740 C C . ALA A 1 216 ? 9.216 -25.351 31.167 1.00 42.38 216 ALA A C 1
ATOM 1742 O O . ALA A 1 216 ? 9.081 -24.130 31.128 1.00 42.38 216 ALA A O 1
ATOM 1743 N N . TYR A 1 217 ? 10.394 -25.959 31.278 1.00 37.25 217 TYR A N 1
ATOM 1744 C CA . TYR A 1 217 ? 11.711 -25.322 31.445 1.00 37.25 217 TYR A CA 1
ATOM 1745 C C . TYR A 1 217 ? 12.078 -24.944 32.890 1.00 37.25 217 TYR A C 1
ATOM 1747 O O . TYR A 1 217 ? 12.341 -23.793 33.224 1.00 37.25 217 TYR A O 1
ATOM 1755 N N . SER A 1 218 ? 12.132 -25.971 33.740 1.00 35.19 218 SER A N 1
ATOM 1756 C CA . SER A 1 218 ? 13.075 -26.056 34.859 1.00 35.19 218 SER A CA 1
ATOM 1757 C C . SER A 1 218 ? 13.974 -27.274 34.603 1.00 35.19 218 SER A C 1
ATOM 1759 O O . SER A 1 218 ? 13.445 -28.278 34.124 1.00 35.19 218 SER A O 1
ATOM 1761 N N . ARG A 1 219 ? 15.266 -27.173 34.960 1.00 37.19 219 ARG A N 1
ATOM 1762 C CA . ARG A 1 219 ? 16.430 -28.047 34.643 1.00 37.19 219 ARG A CA 1
ATOM 1763 C C . ARG A 1 219 ? 17.145 -27.703 33.333 1.00 37.19 219 ARG A C 1
ATOM 1765 O O . ARG A 1 219 ? 16.494 -27.589 32.305 1.00 37.19 219 ARG A O 1
ATOM 1772 N N . ASP A 1 220 ? 18.460 -27.539 33.251 1.00 35.84 220 ASP A N 1
ATOM 1773 C CA . ASP A 1 220 ? 19.571 -27.552 34.209 1.00 35.84 220 ASP A CA 1
ATOM 1774 C C . ASP A 1 220 ? 20.682 -26.698 33.571 1.00 35.84 220 ASP A C 1
ATOM 1776 O O . ASP A 1 220 ? 20.912 -26.784 32.364 1.00 35.84 220 ASP A O 1
ATOM 1780 N N . ALA A 1 221 ? 21.354 -25.862 34.361 1.00 41.66 221 ALA A N 1
ATOM 1781 C CA . ALA A 1 221 ? 22.607 -25.226 33.964 1.00 41.66 221 ALA A CA 1
ATOM 1782 C C . ALA A 1 221 ? 23.780 -26.105 34.413 1.00 41.66 221 ALA A C 1
ATOM 1784 O O . ALA A 1 221 ? 23.727 -26.655 35.515 1.00 41.66 221 ALA A O 1
ATOM 1785 N N . PRO A 1 222 ? 24.878 -26.142 33.648 1.00 49.69 222 PRO A N 1
ATOM 1786 C CA . PRO A 1 222 ? 26.196 -26.263 34.235 1.00 49.69 222 PRO A CA 1
ATOM 1787 C C . PRO A 1 222 ? 26.982 -24.961 34.067 1.00 49.69 222 PRO A C 1
ATOM 1789 O O . PRO A 1 222 ? 26.982 -24.323 33.014 1.00 49.69 222 PRO A O 1
ATOM 1792 N N . ASN A 1 223 ? 27.636 -24.602 35.168 1.00 41.97 223 ASN A N 1
ATOM 1793 C CA . ASN A 1 223 ? 28.556 -23.491 35.343 1.00 41.97 223 ASN A CA 1
ATOM 1794 C C . ASN A 1 223 ? 29.592 -23.397 34.222 1.00 41.97 223 ASN A C 1
ATOM 1796 O O . ASN A 1 223 ? 30.204 -24.389 33.822 1.00 41.97 223 ASN A O 1
ATOM 1800 N N . THR A 1 224 ? 29.880 -22.172 33.803 1.00 41.19 224 THR A N 1
ATOM 1801 C CA . THR A 1 224 ? 31.207 -21.832 33.301 1.00 41.19 224 THR A CA 1
ATOM 1802 C C . THR A 1 224 ? 31.573 -20.485 33.896 1.00 41.19 224 THR A C 1
ATOM 1804 O O . THR A 1 224 ? 30.996 -19.459 33.541 1.00 41.19 224 THR A O 1
ATOM 1807 N N . ASP A 1 225 ? 32.478 -20.539 34.869 1.00 38.91 225 ASP A N 1
ATOM 1808 C CA . ASP A 1 225 ? 33.186 -19.391 35.410 1.00 38.91 225 ASP A CA 1
ATOM 1809 C C . ASP A 1 225 ? 33.967 -18.699 34.289 1.00 38.91 225 ASP A C 1
ATOM 1811 O O . ASP A 1 225 ? 34.734 -19.336 33.566 1.00 38.91 225 ASP A O 1
ATOM 1815 N N . MET A 1 226 ? 33.807 -17.385 34.173 1.00 41.94 226 MET A N 1
ATOM 1816 C CA . MET A 1 226 ? 34.903 -16.512 33.775 1.00 41.94 226 MET A CA 1
ATOM 1817 C C . MET A 1 226 ? 34.708 -15.136 34.396 1.00 41.94 226 MET A C 1
ATOM 1819 O O . MET A 1 226 ? 33.633 -14.538 34.364 1.00 41.94 226 MET A O 1
ATOM 1823 N N . GLU A 1 227 ? 35.791 -14.712 35.019 1.00 37.22 227 GLU A N 1
ATOM 1824 C CA . GLU A 1 227 ? 35.967 -13.538 35.841 1.00 37.22 227 GLU A CA 1
ATOM 1825 C C . GLU A 1 227 ? 35.844 -12.226 35.053 1.00 37.22 227 GLU A C 1
ATOM 1827 O O . GLU A 1 227 ? 36.150 -12.158 33.867 1.00 37.22 227 GLU A O 1
ATOM 1832 N N . SER A 1 228 ? 35.521 -11.173 35.811 1.00 37.00 228 SER A N 1
ATOM 1833 C CA . SER A 1 228 ? 36.051 -9.810 35.681 1.00 37.00 228 SER A CA 1
ATOM 1834 C C . SER A 1 228 ? 35.755 -9.022 34.395 1.00 37.00 228 SER A C 1
ATOM 1836 O O . SER A 1 228 ? 36.281 -9.295 33.322 1.00 37.00 228 SER A O 1
ATOM 1838 N N . ILE A 1 229 ? 34.979 -7.942 34.540 1.00 42.72 229 ILE A N 1
ATOM 1839 C CA . ILE A 1 229 ? 35.487 -6.556 34.469 1.00 42.72 229 ILE A CA 1
ATOM 1840 C C . ILE A 1 229 ? 34.361 -5.613 34.932 1.00 42.72 229 ILE A C 1
ATOM 1842 O O . ILE A 1 229 ? 33.296 -5.508 34.323 1.00 42.72 229 ILE A O 1
ATOM 1846 N N . GLU A 1 230 ? 34.620 -4.938 36.051 1.00 39.31 230 GLU A N 1
ATOM 1847 C CA . GLU A 1 230 ? 33.917 -3.741 36.512 1.00 39.31 230 GLU A CA 1
ATOM 1848 C C . GLU A 1 230 ? 34.149 -2.574 35.543 1.00 39.31 230 GLU A C 1
ATOM 1850 O O . GLU A 1 230 ? 35.254 -2.382 35.037 1.00 39.31 230 GLU A O 1
ATOM 1855 N N . GLY A 1 231 ? 33.129 -1.742 35.322 1.00 34.50 231 GLY A N 1
ATOM 1856 C CA . GLY A 1 231 ? 33.288 -0.551 34.487 1.00 34.50 231 GLY A CA 1
ATOM 1857 C C . GLY A 1 231 ? 32.037 0.307 34.338 1.00 34.50 231 GLY A C 1
ATOM 1858 O O . GLY A 1 231 ? 31.494 0.426 33.248 1.00 34.50 231 GLY A O 1
ATOM 1859 N N . CYS A 1 232 ? 31.583 0.879 35.453 1.00 35.56 232 CYS A N 1
ATOM 1860 C CA . CYS A 1 232 ? 30.773 2.094 35.603 1.00 35.56 232 CYS A CA 1
ATOM 1861 C C . CYS A 1 232 ? 30.380 2.884 34.336 1.00 35.56 232 CYS A C 1
ATOM 1863 O O . CYS A 1 232 ? 31.209 3.627 33.832 1.00 35.56 232 CYS A O 1
ATOM 1865 N N . LEU A 1 233 ? 29.090 2.893 33.972 1.00 38.97 233 LEU A N 1
ATOM 1866 C CA . LEU A 1 233 ? 28.340 4.054 33.445 1.00 38.97 233 LEU A CA 1
ATOM 1867 C C . LEU A 1 233 ? 26.851 3.778 33.743 1.00 38.97 233 LEU A C 1
ATOM 1869 O O . LEU A 1 233 ? 26.268 2.832 33.232 1.00 38.97 233 LEU A O 1
ATOM 1873 N N . GLY A 1 234 ? 26.228 4.436 34.716 1.00 35.03 234 GLY A N 1
ATOM 1874 C CA . GLY A 1 234 ? 25.728 5.798 34.554 1.00 35.03 234 GLY A CA 1
ATOM 1875 C C . GLY A 1 234 ? 24.210 5.748 34.354 1.00 35.03 234 GLY A C 1
ATOM 1876 O O . GLY A 1 234 ? 23.727 5.653 33.229 1.00 35.03 234 GLY A O 1
ATOM 1877 N N . LEU A 1 235 ? 23.461 5.768 35.464 1.00 44.22 235 LEU A N 1
ATOM 1878 C CA . LEU A 1 235 ? 22.005 5.917 35.481 1.00 44.22 235 LEU A CA 1
ATOM 1879 C C . LEU A 1 235 ? 21.603 7.192 34.722 1.00 44.22 235 LEU A C 1
ATOM 1881 O O . LEU A 1 235 ? 21.784 8.299 35.221 1.00 44.22 235 LEU A O 1
ATOM 1885 N N . VAL A 1 236 ? 20.978 7.024 33.559 1.00 37.06 236 VAL A N 1
ATOM 1886 C CA . VAL A 1 236 ? 20.121 8.044 32.950 1.00 37.06 236 VAL A CA 1
ATOM 1887 C C . VAL A 1 236 ? 18.736 7.431 32.816 1.00 37.06 236 VAL A C 1
ATOM 1889 O O . VAL A 1 236 ? 18.455 6.633 31.922 1.00 37.06 236 VAL A O 1
ATOM 1892 N N . THR A 1 237 ? 17.858 7.782 33.751 1.00 39.25 237 THR A N 1
ATOM 1893 C CA . THR A 1 237 ? 16.422 7.525 33.673 1.00 39.25 237 THR A CA 1
ATOM 1894 C C . THR A 1 237 ? 15.823 8.422 32.592 1.00 39.25 237 THR A C 1
ATOM 1896 O O . THR A 1 237 ? 15.299 9.502 32.852 1.00 39.25 237 THR A O 1
ATOM 1899 N N . SER A 1 238 ? 15.923 7.975 31.340 1.00 38.72 238 SER A N 1
ATOM 1900 C CA . SER A 1 238 ? 15.201 8.588 30.229 1.00 38.72 238 SER A CA 1
ATOM 1901 C C . SER A 1 238 ? 13.703 8.341 30.417 1.00 38.72 238 SER A C 1
ATOM 1903 O O . SER A 1 238 ? 13.252 7.194 30.471 1.00 38.72 238 SER A O 1
ATOM 1905 N N . ARG A 1 239 ? 12.933 9.425 30.572 1.00 44.72 239 ARG A N 1
ATOM 1906 C CA . ARG A 1 239 ? 11.468 9.409 30.506 1.00 44.72 239 ARG A CA 1
ATOM 1907 C C . ARG A 1 239 ? 11.063 8.814 29.157 1.00 44.72 239 ARG A C 1
ATOM 1909 O O . ARG A 1 239 ? 11.283 9.429 28.119 1.00 44.72 239 ARG A O 1
ATOM 1916 N N . GLU A 1 240 ? 10.482 7.618 29.192 1.00 41.31 240 GLU A N 1
ATOM 1917 C CA . GLU A 1 240 ? 9.908 6.954 28.022 1.00 41.31 240 GLU A CA 1
ATOM 1918 C C . GLU A 1 240 ? 8.768 7.838 27.464 1.00 41.31 240 GLU A C 1
ATOM 1920 O O . GLU A 1 240 ? 7.860 8.194 28.223 1.00 41.31 240 GLU A O 1
ATOM 1925 N N . PRO A 1 241 ? 8.806 8.251 26.181 1.00 43.41 241 PRO A N 1
ATOM 1926 C CA . PRO A 1 241 ? 7.698 8.974 25.573 1.00 43.41 241 PRO A CA 1
ATOM 1927 C C . PRO A 1 241 ? 6.446 8.088 25.570 1.00 43.41 241 PRO A C 1
ATOM 1929 O O . PRO A 1 241 ? 6.494 6.930 25.151 1.00 43.41 241 PRO A O 1
ATOM 1932 N N . GLN A 1 242 ? 5.323 8.635 26.046 1.00 50.81 242 GLN A N 1
ATOM 1933 C CA . GLN A 1 242 ? 4.057 7.918 26.266 1.00 50.81 242 GLN A CA 1
ATOM 1934 C C . GLN A 1 242 ? 3.399 7.346 24.995 1.00 50.81 242 GLN A C 1
ATOM 1936 O O . GLN A 1 242 ? 2.444 6.582 25.114 1.00 50.81 242 GLN A O 1
ATOM 1941 N N . ASP A 1 243 ? 3.942 7.630 23.809 1.00 51.50 243 ASP A N 1
ATOM 1942 C CA . ASP A 1 243 ? 3.408 7.177 22.519 1.00 51.50 243 ASP A CA 1
ATOM 1943 C C . ASP A 1 243 ? 4.180 6.000 21.896 1.00 51.50 243 ASP A C 1
ATOM 1945 O O . ASP A 1 243 ? 3.902 5.582 20.771 1.00 51.50 243 ASP A O 1
ATOM 1949 N N . VAL A 1 244 ? 5.140 5.408 22.618 1.00 49.19 244 VAL A N 1
ATOM 1950 C CA . VAL A 1 244 ? 5.851 4.214 22.139 1.00 49.19 244 VAL A CA 1
ATOM 1951 C C . VAL A 1 244 ? 5.058 2.949 22.496 1.00 49.19 244 VAL A C 1
ATOM 1953 O O . VAL A 1 244 ? 4.738 2.721 23.666 1.00 49.19 244 VAL A O 1
ATOM 1956 N N . PRO A 1 245 ? 4.768 2.052 21.534 1.00 53.59 245 PRO A N 1
ATOM 1957 C CA . PRO A 1 245 ? 4.096 0.796 21.833 1.00 53.59 245 PRO A CA 1
ATOM 1958 C C . PRO A 1 245 ? 4.882 -0.023 22.867 1.00 53.59 245 PRO A C 1
ATOM 1960 O O . PRO A 1 245 ? 6.090 -0.262 22.738 1.00 53.59 245 PRO A O 1
ATOM 1963 N N . SER A 1 246 ? 4.172 -0.472 23.909 1.00 69.19 246 SER A N 1
ATOM 1964 C CA . SER A 1 246 ? 4.763 -1.175 25.054 1.00 69.19 246 SER A CA 1
ATOM 1965 C C . SER A 1 246 ? 5.712 -2.306 24.626 1.00 69.19 246 SER A C 1
ATOM 1967 O O . SER A 1 246 ? 5.493 -2.989 23.619 1.00 69.19 246 SER A O 1
ATOM 1969 N N . ARG A 1 247 ? 6.772 -2.564 25.412 1.00 61.19 247 ARG A N 1
ATOM 1970 C CA . ARG A 1 247 ? 7.701 -3.705 25.202 1.00 61.19 247 ARG A CA 1
ATOM 1971 C C . ARG A 1 247 ? 6.969 -5.037 24.970 1.00 61.19 247 ARG A C 1
ATOM 1973 O O . ARG A 1 247 ? 7.448 -5.899 24.233 1.00 61.19 247 ARG A O 1
ATOM 1980 N N . THR A 1 248 ? 5.792 -5.195 25.568 1.00 62.50 248 THR A N 1
ATOM 1981 C CA . THR A 1 248 ? 4.921 -6.364 25.418 1.00 62.50 248 THR A CA 1
ATOM 1982 C C . THR A 1 248 ? 4.311 -6.465 24.018 1.00 62.50 248 THR A C 1
ATOM 1984 O O . THR A 1 248 ? 4.256 -7.564 23.463 1.00 62.50 248 THR A O 1
ATOM 1987 N N . LEU A 1 249 ? 3.909 -5.341 23.412 1.00 63.09 249 LEU A N 1
ATOM 1988 C CA . LEU A 1 249 ? 3.430 -5.298 22.029 1.00 63.09 249 LEU A CA 1
ATOM 1989 C C . LEU A 1 249 ? 4.558 -5.682 21.060 1.00 63.09 249 LEU A C 1
ATOM 1991 O O . LEU A 1 249 ? 4.357 -6.554 20.220 1.00 63.09 249 LEU A O 1
ATOM 1995 N N . ARG A 1 250 ? 5.768 -5.140 21.264 1.00 67.38 250 ARG A N 1
ATOM 1996 C CA . ARG A 1 250 ? 6.965 -5.448 20.455 1.00 67.38 250 ARG A CA 1
ATOM 1997 C C . ARG A 1 250 ? 7.282 -6.947 20.433 1.00 67.38 250 ARG A C 1
ATOM 1999 O O . ARG A 1 250 ? 7.367 -7.554 19.369 1.00 67.38 250 ARG A O 1
ATOM 2006 N N . LYS A 1 251 ? 7.334 -7.589 21.608 1.00 68.25 251 LYS A N 1
ATOM 2007 C CA . LYS A 1 251 ? 7.547 -9.047 21.715 1.00 68.25 251 LYS A CA 1
ATOM 2008 C C . LYS A 1 251 ? 6.423 -9.866 21.075 1.00 68.25 251 LYS A C 1
ATOM 2010 O O . LYS A 1 251 ? 6.678 -10.965 20.586 1.00 68.25 251 LYS A O 1
ATOM 2015 N N . ARG A 1 252 ? 5.181 -9.376 21.111 1.00 67.62 252 ARG A N 1
ATOM 2016 C CA . ARG A 1 252 ? 4.028 -10.069 20.522 1.00 67.62 252 ARG A CA 1
ATOM 2017 C C . ARG A 1 252 ? 4.048 -9.985 18.997 1.00 67.62 252 ARG A C 1
ATOM 2019 O O . ARG A 1 252 ? 3.796 -11.000 18.358 1.00 67.62 252 ARG A O 1
ATOM 2026 N N . VAL A 1 253 ? 4.403 -8.827 18.443 1.00 65.31 253 VAL A N 1
ATOM 2027 C CA . VAL A 1 253 ? 4.542 -8.610 16.997 1.00 65.31 253 VAL A CA 1
ATOM 2028 C C . VAL A 1 253 ? 5.673 -9.478 16.436 1.00 65.31 253 VAL A C 1
ATOM 2030 O O . VAL A 1 253 ? 5.396 -10.296 15.565 1.00 65.31 253 VAL A O 1
ATOM 2033 N N . SER A 1 254 ? 6.883 -9.456 17.018 1.00 68.62 254 SER A N 1
ATOM 2034 C CA . SER A 1 254 ? 7.972 -10.366 16.597 1.00 68.62 254 SER A CA 1
ATOM 2035 C C . SER A 1 254 ? 7.571 -11.843 16.643 1.00 68.62 254 SER A C 1
ATOM 2037 O O . SER A 1 254 ? 7.883 -12.599 15.728 1.00 68.62 254 SER A O 1
ATOM 2039 N N . ARG A 1 255 ? 6.837 -12.280 17.678 1.00 71.69 255 ARG A N 1
ATOM 2040 C CA . ARG A 1 255 ? 6.369 -13.673 17.757 1.00 71.69 255 ARG A CA 1
ATOM 2041 C C . ARG A 1 255 ? 5.335 -14.022 16.691 1.00 71.69 255 ARG A C 1
ATOM 2043 O O . ARG A 1 255 ? 5.332 -15.163 16.253 1.00 71.69 255 ARG A O 1
ATOM 2050 N N . MET A 1 256 ? 4.463 -13.101 16.279 1.00 68.88 256 MET A N 1
ATOM 2051 C CA . MET A 1 256 ? 3.501 -13.384 15.204 1.00 68.88 256 MET A CA 1
ATOM 2052 C C . MET A 1 256 ? 4.198 -13.634 13.865 1.00 68.88 256 MET A C 1
ATOM 2054 O O . MET A 1 256 ? 3.756 -14.507 13.127 1.00 68.88 256 MET A O 1
ATOM 2058 N N . PHE A 1 257 ? 5.300 -12.935 13.588 1.00 62.91 257 PHE A N 1
ATOM 2059 C CA . PHE A 1 257 ? 6.064 -13.125 12.354 1.00 62.91 257 PHE A CA 1
ATOM 2060 C C . PHE A 1 257 ? 6.946 -14.384 12.386 1.00 62.91 257 PHE A C 1
ATOM 2062 O O . PHE A 1 257 ? 7.032 -15.094 11.390 1.00 62.91 257 PHE A O 1
ATOM 2069 N N . MET A 1 258 ? 7.519 -14.733 13.543 1.00 64.00 258 MET A N 1
ATOM 2070 C CA . MET A 1 258 ? 8.425 -15.889 13.659 1.00 64.00 258 MET A CA 1
ATOM 2071 C C . MET A 1 258 ? 7.713 -17.242 13.852 1.00 64.00 258 MET A C 1
ATOM 2073 O O . MET A 1 258 ? 8.295 -18.290 13.586 1.00 64.00 258 MET A O 1
ATOM 207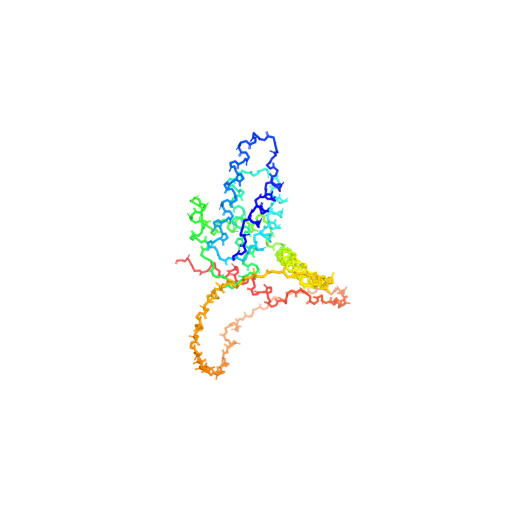7 N N . ARG A 1 259 ? 6.454 -17.272 14.318 1.00 57.81 259 ARG A N 1
ATOM 2078 C CA . ARG A 1 259 ? 5.758 -18.533 14.666 1.00 57.81 259 ARG A CA 1
ATOM 2079 C C . ARG A 1 259 ? 5.187 -19.301 13.465 1.00 57.81 259 ARG A C 1
ATOM 2081 O O . ARG A 1 259 ? 4.665 -20.392 13.651 1.00 57.81 259 ARG A O 1
ATOM 2088 N N . GLY A 1 260 ? 5.307 -18.774 12.246 1.00 52.81 260 GLY A N 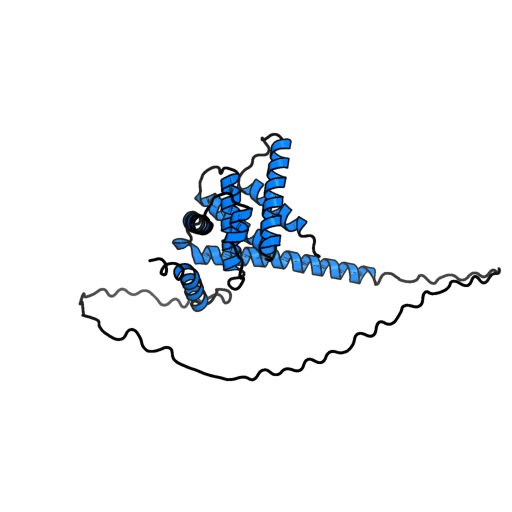1
ATOM 2089 C CA . GLY A 1 260 ? 4.910 -19.474 11.017 1.00 52.81 260 GLY A CA 1
ATOM 2090 C C . GLY A 1 260 ? 5.949 -20.462 10.467 1.00 52.81 260 GLY A C 1
ATOM 2091 O O . GLY A 1 260 ? 5.787 -20.908 9.341 1.00 52.81 260 GLY A O 1
ATOM 2092 N N . HIS A 1 261 ? 7.042 -20.744 11.188 1.00 53.41 261 HIS A N 1
ATOM 2093 C CA . HIS A 1 261 ? 8.237 -21.411 10.637 1.00 53.41 261 HIS A CA 1
ATOM 2094 C C . HIS A 1 261 ? 8.530 -22.822 11.182 1.00 53.41 261 HIS A C 1
ATOM 2096 O O . HIS A 1 261 ? 9.599 -23.356 10.914 1.00 53.41 261 HIS A O 1
ATOM 2102 N N . SER A 1 262 ? 7.619 -23.455 11.928 1.00 48.03 262 SER A N 1
ATOM 2103 C CA . SER A 1 262 ? 7.901 -24.760 12.560 1.00 48.03 262 SER A CA 1
ATOM 2104 C C . SER A 1 262 ? 6.885 -25.874 12.287 1.00 48.03 262 SER A C 1
ATOM 2106 O O . SER A 1 262 ? 6.901 -26.888 12.977 1.00 48.03 262 SER A O 1
ATOM 2108 N N . GLN A 1 263 ? 6.024 -25.739 11.274 1.00 45.38 263 GLN A N 1
ATOM 2109 C CA . GLN A 1 263 ? 5.160 -26.838 10.825 1.00 45.38 263 GLN A CA 1
ATOM 2110 C C . GLN A 1 263 ? 5.279 -27.018 9.312 1.00 45.38 263 GLN A C 1
ATOM 2112 O O . GLN A 1 263 ? 4.579 -26.377 8.535 1.00 45.38 263 GLN A O 1
ATOM 2117 N N . GLY A 1 264 ? 6.225 -27.862 8.915 1.00 56.28 264 GLY A N 1
ATOM 2118 C CA . GLY A 1 264 ? 6.505 -28.223 7.531 1.00 56.28 264 GLY A CA 1
ATOM 2119 C C . GLY A 1 264 ? 7.620 -29.261 7.477 1.00 56.28 264 GLY A C 1
ATOM 2120 O O . GLY A 1 264 ? 8.669 -28.992 6.901 1.00 56.28 264 GLY A O 1
ATOM 2121 N N . HIS A 1 265 ? 7.401 -30.388 8.157 1.00 44.31 265 HIS A N 1
ATOM 2122 C CA . HIS A 1 265 ? 8.095 -31.655 7.935 1.00 44.31 265 HIS A CA 1
ATOM 2123 C C . HIS A 1 265 ? 7.074 -32.653 7.404 1.00 44.31 265 HIS A C 1
ATOM 2125 O O . HIS A 1 265 ? 5.928 -32.612 7.913 1.00 44.31 265 HIS A O 1
#

Foldseek 3Di:
DPDLQPLLLVLLVLLCVLLCVDPPPDPVVVVVLSVLSSVLLVLCCVQQVDDSLLSQLLSLLVSLLSVQVPDHDDSLVSSLLSLLSSVVLCCLVPVPRDHPSQVSCVVRRPPDDNVVSNVVSCVSSVCVVCVQVSSVSSVVSSVVSVVVVVVVVVVVVVVVVVVVPPPPPPPDDDDDDDDDDDDDDDDDDDDDDDDDDDDDDDDDDDDDDDDDDDDDDDDDDDDDDDDDDDDDDDDDPDDDPPPRPDPVVVVVSVCVVPVVPPPDD

Organism: Coprinopsis marcescibilis (NCBI:txid230819)